Protein AF-A0A292S8D5-F1 (afdb_monomer_lite)

Secondary structure (DSSP, 8-state):
--SSSSTT--------------BPPTT-EEEEETTTTEEESS-SSTT-EEEEEE--TTSTT-EEEEETTS-EEEEEEESEEEEETTEEEEEETTTTEEEEEEEETTEEEEEEPPHHHHHHHSTTEEEEEGGG-BTTB-EEE--TT---EEEEE--SS---TT-----TTS--SS--S--EEESPP-

pLDDT: mean 81.95, std 17.07, range [41.09, 98.31]

Structure (mmCIF, N/CA/C/O backbone):
data_AF-A0A292S8D5-F1
#
_entry.id   AF-A0A292S8D5-F1
#
loop_
_atom_site.group_PDB
_atom_site.id
_atom_site.type_symbol
_atom_site.label_atom_id
_atom_site.label_alt_id
_atom_site.label_comp_id
_atom_site.label_asym_id
_atom_site.label_entity_id
_atom_site.label_seq_id
_atom_site.pdbx_PDB_ins_code
_atom_site.Cartn_x
_atom_site.Cartn_y
_atom_site.Cartn_z
_atom_site.occupancy
_atom_site.B_iso_or_equiv
_atom_site.auth_seq_id
_atom_site.auth_comp_id
_atom_site.auth_asym_id
_atom_site.auth_atom_id
_atom_site.pdbx_PDB_model_num
ATOM 1 N N . MET A 1 1 ? -12.049 39.951 -40.529 1.00 46.56 1 MET A N 1
ATOM 2 C CA . MET A 1 1 ? -11.457 38.711 -39.980 1.00 46.56 1 MET A CA 1
ATOM 3 C C . MET A 1 1 ? -11.271 38.876 -38.474 1.00 46.56 1 MET A C 1
ATOM 5 O O . MET A 1 1 ? -10.195 39.236 -38.027 1.00 46.56 1 MET A O 1
ATOM 9 N N . LYS A 1 2 ? -12.349 38.736 -37.693 1.00 44.38 2 LYS A N 1
ATOM 10 C CA . LYS A 1 2 ? -12.358 38.981 -36.236 1.00 44.38 2 LYS A CA 1
ATOM 11 C C . LYS A 1 2 ? -12.548 37.703 -35.404 1.00 44.38 2 LYS A C 1
ATOM 13 O O . LYS A 1 2 ? -12.612 37.782 -34.188 1.00 44.38 2 LYS A O 1
ATOM 18 N N . ASN A 1 3 ? -12.569 36.531 -36.044 1.00 46.47 3 ASN A N 1
ATOM 19 C CA . ASN A 1 3 ? -12.979 35.280 -35.397 1.00 46.47 3 ASN A CA 1
ATOM 20 C C . ASN A 1 3 ? -11.888 34.196 -35.378 1.00 46.47 3 ASN A C 1
ATOM 22 O O . ASN A 1 3 ? -12.198 33.054 -35.070 1.00 46.47 3 ASN A O 1
ATOM 26 N N . LEU A 1 4 ? -10.625 34.513 -35.695 1.00 44.22 4 LEU A N 1
ATOM 27 C CA . LEU A 1 4 ? -9.569 33.489 -35.797 1.00 44.22 4 LEU A CA 1
ATOM 28 C C . LEU A 1 4 ? -8.547 33.478 -34.649 1.00 44.22 4 LEU A C 1
ATOM 30 O O . LEU A 1 4 ? -7.629 32.670 -34.673 1.00 44.22 4 LEU A O 1
ATOM 34 N N . VAL A 1 5 ? -8.691 34.349 -33.645 1.00 48.25 5 VAL A N 1
ATOM 35 C CA . VAL A 1 5 ? -7.712 34.468 -32.540 1.00 48.25 5 VAL A CA 1
ATOM 36 C C . VAL A 1 5 ? -8.213 33.829 -31.237 1.00 48.25 5 VAL A C 1
ATOM 38 O O . VAL A 1 5 ? -7.436 33.598 -30.322 1.00 48.25 5 VAL A O 1
ATOM 41 N N . ILE A 1 6 ? -9.492 33.450 -31.153 1.00 47.81 6 ILE A N 1
ATOM 42 C CA . ILE A 1 6 ? -10.084 32.927 -29.906 1.00 47.81 6 ILE A CA 1
ATOM 43 C C . ILE A 1 6 ? -9.946 31.393 -29.786 1.00 47.81 6 ILE A C 1
ATOM 45 O O . ILE A 1 6 ? -10.070 30.845 -28.698 1.00 47.81 6 ILE A O 1
ATOM 49 N N . ALA A 1 7 ? -9.590 30.682 -30.861 1.00 44.91 7 ALA A N 1
ATOM 50 C CA . ALA A 1 7 ? -9.459 29.220 -30.829 1.00 44.91 7 ALA A CA 1
ATOM 51 C C . ALA A 1 7 ? -8.090 28.705 -30.331 1.00 44.91 7 ALA A C 1
ATOM 53 O O . ALA A 1 7 ? -7.979 27.532 -29.995 1.00 44.91 7 ALA A O 1
ATOM 54 N N . LEU A 1 8 ? -7.055 29.554 -30.252 1.00 41.22 8 LEU A N 1
ATOM 55 C CA . LEU A 1 8 ? -5.702 29.132 -29.844 1.00 41.22 8 LEU A CA 1
ATOM 56 C C . LEU A 1 8 ? -5.395 29.338 -28.350 1.00 41.22 8 LEU A C 1
ATOM 58 O O . LEU A 1 8 ? -4.297 29.024 -27.902 1.00 41.22 8 LEU A O 1
ATOM 62 N N . MET A 1 9 ? -6.358 29.852 -27.580 1.00 41.09 9 MET A N 1
ATOM 63 C CA . MET A 1 9 ? -6.214 30.116 -26.144 1.00 41.09 9 MET A CA 1
ATOM 64 C C . MET A 1 9 ? -7.082 29.194 -25.278 1.00 41.09 9 MET A C 1
ATOM 66 O O . MET A 1 9 ? -7.227 29.426 -24.084 1.00 41.09 9 MET A O 1
ATOM 70 N N . ALA A 1 10 ? -7.591 28.096 -25.845 1.00 44.38 10 ALA A N 1
ATOM 71 C CA . ALA A 1 10 ? -7.836 26.888 -25.068 1.00 44.38 10 ALA A CA 1
ATOM 72 C C . ALA A 1 10 ? -6.477 26.210 -24.859 1.00 44.38 10 ALA A C 1
ATOM 74 O O . ALA A 1 10 ? -6.174 25.166 -25.434 1.00 44.38 10 ALA A O 1
ATOM 75 N N . VAL A 1 11 ? -5.623 26.874 -24.074 1.00 45.66 11 VAL A N 1
ATOM 76 C CA . VAL A 1 11 ? -4.520 26.219 -23.386 1.00 45.66 11 VAL A CA 1
ATOM 77 C C . VAL A 1 11 ? -5.192 25.084 -22.635 1.00 45.66 11 VAL A C 1
ATOM 79 O O . VAL A 1 11 ? -5.879 25.304 -21.640 1.00 45.66 11 VAL A O 1
ATOM 82 N N . LEU A 1 12 ? -5.072 23.885 -23.201 1.00 46.38 12 LEU A N 1
ATOM 83 C CA . LEU A 1 12 ? -5.204 22.630 -22.500 1.00 46.38 12 LEU A CA 1
ATOM 84 C C . LEU A 1 12 ? -4.252 22.751 -21.318 1.00 46.38 12 LEU A C 1
ATOM 86 O O . LEU A 1 12 ? -3.075 22.409 -21.395 1.00 46.38 12 LEU A O 1
ATOM 90 N N . ILE A 1 13 ? -4.770 23.281 -20.216 1.00 44.59 13 ILE A N 1
ATOM 91 C CA . ILE A 1 13 ? -4.294 22.938 -18.898 1.00 44.59 13 ILE A CA 1
ATOM 92 C C . I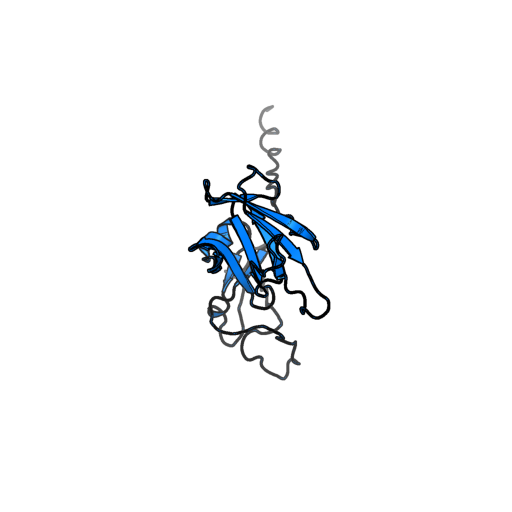LE A 1 13 ? -4.686 21.465 -18.791 1.00 44.59 13 ILE A C 1
ATOM 94 O O . ILE A 1 13 ? -5.714 21.112 -18.222 1.00 44.59 13 ILE A O 1
ATOM 98 N N . SER A 1 14 ? -3.904 20.588 -19.429 1.00 43.72 14 SER A N 1
ATOM 99 C CA . SER A 1 14 ? -3.747 19.236 -18.938 1.00 43.72 14 SER A CA 1
ATOM 100 C C . SER A 1 14 ? -3.149 19.452 -17.562 1.00 43.72 14 SER A C 1
ATOM 102 O O . SER A 1 14 ? -1.938 19.629 -17.414 1.00 43.72 14 SER A O 1
ATOM 104 N N . ILE A 1 15 ? -4.031 19.606 -16.575 1.00 45.47 15 I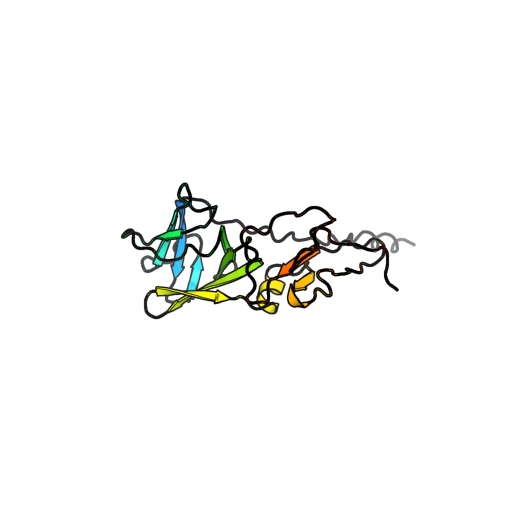LE A N 1
ATOM 105 C CA . ILE A 1 15 ? -3.676 19.458 -15.183 1.00 45.47 15 ILE A CA 1
ATOM 106 C C . ILE A 1 15 ? -3.131 18.039 -15.167 1.00 45.47 15 ILE A C 1
ATOM 108 O O . ILE A 1 15 ? -3.903 17.087 -15.191 1.00 45.47 15 ILE A O 1
ATOM 112 N N . SER A 1 16 ? -1.809 17.899 -15.264 1.00 45.66 16 SER A N 1
ATOM 113 C CA . SER A 1 16 ? -1.140 16.676 -14.869 1.00 45.66 16 SER A CA 1
ATOM 114 C C . SER A 1 16 ? -1.436 16.593 -13.388 1.00 45.66 16 SER A C 1
ATOM 116 O O . SER A 1 16 ? -0.776 17.249 -12.573 1.00 45.66 16 SER A O 1
ATOM 118 N N . ALA A 1 17 ? -2.558 15.951 -13.073 1.00 47.53 17 ALA A N 1
ATOM 119 C CA . ALA A 1 17 ? -2.975 15.674 -11.726 1.00 47.53 17 ALA A CA 1
ATOM 120 C C . ALA A 1 17 ? -2.000 14.611 -11.247 1.00 47.53 17 ALA A C 1
ATOM 122 O O . ALA A 1 17 ? -2.293 13.419 -11.268 1.00 47.53 17 ALA A O 1
ATOM 123 N N . ALA A 1 18 ? -0.808 15.065 -10.848 1.00 48.84 18 ALA A N 1
ATOM 124 C CA . ALA A 1 18 ? 0.056 14.284 -9.998 1.00 48.84 18 ALA A CA 1
ATOM 125 C C . ALA A 1 18 ? -0.841 13.802 -8.859 1.00 48.84 18 ALA A C 1
ATOM 127 O O . ALA A 1 18 ? -1.393 14.624 -8.122 1.00 48.84 18 ALA A O 1
ATOM 128 N N . SER A 1 19 ? -1.078 12.493 -8.813 1.00 55.53 19 SER A N 1
ATOM 129 C CA . SER A 1 19 ? -1.968 11.843 -7.859 1.00 55.53 19 SER A CA 1
ATOM 130 C C . SER A 1 19 ? -1.323 11.980 -6.480 1.00 55.53 19 SER A C 1
ATOM 132 O O . SER A 1 19 ? -0.568 11.123 -6.027 1.00 55.53 19 SER A O 1
ATOM 134 N N . ALA A 1 20 ? -1.501 13.145 -5.863 1.00 60.94 20 ALA A N 1
ATOM 135 C CA . ALA A 1 20 ? -0.946 13.468 -4.565 1.00 60.94 20 ALA A CA 1
ATOM 136 C C . ALA A 1 20 ? -1.899 12.901 -3.514 1.00 60.94 20 ALA A C 1
ATOM 138 O O . ALA A 1 20 ? -2.864 13.545 -3.107 1.00 60.94 20 ALA A O 1
ATOM 139 N N . TYR A 1 21 ? -1.645 11.658 -3.118 1.00 75.56 21 TYR A N 1
ATOM 140 C CA . TYR A 1 21 ? -2.333 11.039 -1.995 1.00 75.56 21 TYR A CA 1
ATOM 141 C C . TYR A 1 21 ? -1.735 11.539 -0.682 1.00 75.56 21 TYR A C 1
ATOM 143 O O . TYR A 1 21 ? -0.515 11.569 -0.513 1.00 75.56 21 TYR A O 1
ATOM 151 N N . ASN A 1 22 ? -2.594 11.907 0.268 1.00 81.62 22 ASN A N 1
ATOM 152 C CA . ASN A 1 22 ? -2.152 12.222 1.620 1.00 81.62 22 ASN A CA 1
ATOM 153 C C . ASN A 1 22 ? -1.864 10.917 2.362 1.00 81.62 22 ASN A C 1
ATOM 155 O O . ASN A 1 22 ? -2.777 10.145 2.661 1.00 81.62 22 ASN A O 1
ATOM 159 N N . TYR A 1 23 ? -0.587 10.668 2.639 1.00 88.56 23 TYR A N 1
ATOM 160 C CA . TYR A 1 23 ? -0.164 9.483 3.376 1.00 88.56 23 TYR A CA 1
ATOM 161 C C . TYR A 1 23 ? -0.587 9.558 4.840 1.00 88.56 23 TYR A C 1
ATOM 163 O O . TYR A 1 23 ? -0.597 10.629 5.449 1.00 88.56 23 TYR A O 1
ATOM 171 N N . ILE A 1 24 ? -0.888 8.394 5.408 1.00 90.56 24 ILE A N 1
ATOM 172 C CA . ILE A 1 24 ? -1.174 8.243 6.827 1.00 90.56 24 ILE A CA 1
ATOM 173 C C . ILE A 1 24 ? 0.127 8.421 7.601 1.00 90.56 24 ILE A C 1
ATOM 175 O O . ILE A 1 24 ? 1.085 7.669 7.408 1.00 90.56 24 ILE A O 1
ATOM 179 N N . THR A 1 25 ? 0.154 9.398 8.499 1.00 88.88 25 THR A N 1
ATOM 180 C CA . THR A 1 25 ? 1.323 9.691 9.330 1.00 88.88 25 THR A CA 1
ATOM 181 C C . THR A 1 25 ? 1.334 8.867 10.618 1.00 88.88 25 THR A C 1
ATOM 183 O O . THR A 1 25 ? 0.355 8.214 10.990 1.00 88.88 25 THR A O 1
ATOM 186 N N . GLU A 1 26 ? 2.469 8.866 11.318 1.00 87.94 26 GLU A N 1
ATOM 187 C CA . GLU A 1 26 ? 2.580 8.231 12.632 1.00 87.94 26 GLU A CA 1
ATOM 188 C C . GLU A 1 26 ? 1.528 8.804 13.598 1.00 87.94 26 GLU A C 1
ATOM 190 O O . GLU A 1 26 ? 1.295 10.013 13.625 1.00 87.94 26 GLU A O 1
ATOM 195 N N . LYS A 1 27 ? 0.901 7.939 14.407 1.00 91.06 27 LYS A N 1
ATOM 196 C CA . LYS A 1 27 ? -0.182 8.265 15.357 1.00 91.06 27 LYS A CA 1
ATOM 197 C C . LYS A 1 27 ? -1.479 8.741 14.708 1.00 91.06 27 LYS A C 1
ATOM 199 O O . LYS A 1 27 ? -2.454 8.972 15.426 1.00 91.06 27 LYS A O 1
ATOM 204 N N . GLN A 1 28 ? -1.539 8.844 13.382 1.00 94.25 28 GLN A N 1
ATOM 205 C CA . GLN A 1 28 ? -2.793 9.114 12.705 1.00 94.25 28 GLN A CA 1
ATOM 206 C C . GLN A 1 28 ? -3.723 7.909 12.835 1.00 94.25 28 GLN A C 1
ATOM 208 O O . GLN A 1 28 ? -3.326 6.746 12.722 1.00 94.25 28 GLN A O 1
ATOM 213 N N . THR A 1 29 ? -4.982 8.219 13.105 1.00 96.81 29 THR A N 1
ATOM 214 C CA . THR A 1 29 ? -6.059 7.247 13.198 1.00 96.81 29 THR A CA 1
ATOM 215 C C . THR A 1 29 ? -6.818 7.196 11.881 1.00 96.81 29 THR A C 1
ATOM 217 O O . THR A 1 29 ? -7.054 8.237 11.269 1.00 96.81 29 THR A O 1
ATOM 220 N N . ILE A 1 30 ? -7.213 5.992 11.480 1.00 97.25 30 ILE A N 1
ATOM 221 C CA . ILE A 1 30 ? -8.160 5.752 10.393 1.00 97.25 30 ILE A CA 1
ATOM 222 C C . ILE A 1 30 ? -9.333 4.915 10.901 1.00 97.25 30 ILE A C 1
ATOM 224 O O . ILE A 1 30 ? -9.222 4.204 11.906 1.00 97.25 30 ILE A O 1
ATOM 228 N N . PHE A 1 31 ? -10.453 5.018 10.198 1.00 98.12 31 PHE A N 1
ATOM 229 C CA . PHE A 1 31 ? -11.727 4.441 10.601 1.00 98.12 31 PHE A CA 1
ATOM 230 C C . PHE A 1 31 ? -12.259 3.559 9.480 1.00 98.12 31 PHE A C 1
ATOM 232 O O . PHE A 1 31 ? -12.144 3.910 8.306 1.00 98.12 31 PHE A O 1
ATOM 239 N N . TYR A 1 32 ? -12.826 2.414 9.840 1.00 98.31 32 TYR A N 1
ATOM 240 C CA . TYR A 1 32 ? -13.535 1.544 8.914 1.00 98.31 32 TYR A CA 1
ATOM 241 C C . TYR A 1 32 ? -14.997 1.449 9.326 1.00 98.31 32 TYR A C 1
ATOM 243 O O . TYR A 1 32 ? -15.293 0.986 10.428 1.00 98.31 32 TYR A O 1
ATOM 251 N N . ASN A 1 33 ? -15.904 1.840 8.434 1.00 97.38 33 ASN A N 1
ATOM 252 C CA . ASN A 1 33 ? -17.338 1.695 8.630 1.00 97.38 33 ASN A CA 1
ATOM 253 C C . ASN A 1 33 ? -17.791 0.299 8.148 1.00 97.38 33 ASN A C 1
ATOM 255 O O . ASN A 1 33 ? -17.791 0.045 6.937 1.00 97.38 33 ASN A O 1
ATOM 259 N N . PRO A 1 34 ? -18.224 -0.615 9.041 1.00 94.94 34 PRO A N 1
ATOM 260 C CA . PRO A 1 34 ? -18.587 -1.976 8.639 1.00 94.94 34 PRO A CA 1
ATOM 261 C C . PRO A 1 34 ? -19.886 -2.062 7.830 1.00 94.94 34 PRO A C 1
ATOM 263 O O . PRO A 1 34 ? -20.070 -3.014 7.077 1.00 94.94 34 PRO A O 1
ATOM 266 N N . GLN A 1 35 ? -20.790 -1.087 7.975 1.00 93.88 35 GLN A N 1
ATOM 267 C CA . GLN A 1 35 ? -22.089 -1.089 7.292 1.00 93.88 35 GLN A CA 1
ATOM 268 C C . GLN A 1 35 ? -21.943 -0.721 5.813 1.00 93.88 35 GLN A C 1
ATOM 270 O O . GLN A 1 35 ? -22.533 -1.361 4.945 1.00 93.88 35 GLN A O 1
ATOM 275 N N . LYS A 1 36 ? -21.131 0.299 5.524 1.00 95.38 36 LYS A N 1
ATOM 276 C CA . LYS A 1 36 ? -20.847 0.786 4.169 1.00 95.38 36 LYS A CA 1
ATOM 277 C C . LYS A 1 36 ? -19.633 0.113 3.534 1.00 95.38 36 LYS A C 1
ATOM 279 O O . LYS A 1 36 ? -19.442 0.234 2.331 1.00 95.38 36 LYS A O 1
ATOM 284 N N . SER A 1 37 ? -18.834 -0.603 4.326 1.00 95.50 37 SER A N 1
ATOM 285 C CA . SER A 1 37 ? -17.576 -1.223 3.900 1.00 95.50 37 SER A CA 1
ATOM 286 C C . SER A 1 37 ? -16.557 -0.224 3.343 1.00 95.50 37 SER A C 1
ATOM 288 O O . SER A 1 37 ? -15.869 -0.532 2.372 1.00 95.50 37 SER A O 1
ATOM 290 N N . ILE A 1 38 ? -16.446 0.952 3.967 1.00 96.31 38 ILE A N 1
ATOM 291 C CA . ILE A 1 38 ? -15.524 2.012 3.539 1.00 96.31 38 ILE A CA 1
ATOM 292 C C . ILE A 1 38 ? -14.558 2.430 4.643 1.00 96.31 38 ILE A C 1
ATOM 294 O O . ILE A 1 38 ? -14.865 2.351 5.831 1.00 96.31 38 ILE A O 1
ATOM 298 N N . TRP A 1 39 ? -13.397 2.908 4.220 1.00 97.62 39 TRP A N 1
ATOM 299 C CA . TRP A 1 39 ? -12.374 3.533 5.038 1.00 97.62 39 TRP A CA 1
ATOM 300 C C . TRP A 1 39 ? -12.445 5.052 4.953 1.00 97.62 39 TRP A C 1
ATOM 302 O O . TRP A 1 39 ? -12.644 5.621 3.878 1.00 97.62 39 TRP A O 1
ATOM 312 N N . THR A 1 40 ? -12.209 5.716 6.079 1.00 96.12 40 THR A N 1
ATOM 313 C CA . THR A 1 40 ? -12.227 7.175 6.192 1.00 96.12 40 THR A CA 1
ATOM 314 C C . THR A 1 40 ? -11.132 7.673 7.138 1.00 96.12 40 THR A C 1
ATOM 316 O O . THR A 1 40 ? -10.556 6.931 7.939 1.00 96.12 40 THR A O 1
ATOM 319 N N . LEU A 1 41 ? -10.820 8.968 7.036 1.00 95.12 41 LEU A N 1
ATOM 320 C CA . LEU A 1 41 ? -9.881 9.657 7.935 1.00 95.12 41 LEU A CA 1
ATOM 321 C C . LEU A 1 41 ? -10.571 10.281 9.159 1.00 95.12 41 LEU A C 1
ATOM 323 O O . LEU A 1 41 ? -9.897 10.768 10.061 1.00 95.12 41 LEU A O 1
ATOM 327 N N . MET A 1 42 ? -11.903 10.277 9.177 1.00 93.94 42 MET A N 1
ATOM 328 C CA . MET A 1 42 ? -12.752 10.794 10.249 1.00 93.94 42 MET A CA 1
ATOM 329 C C . MET A 1 42 ? -13.881 9.789 10.490 1.00 93.94 42 MET A C 1
ATOM 331 O O . MET A 1 42 ? -14.335 9.183 9.516 1.00 93.94 42 MET A O 1
ATOM 335 N N . PRO A 1 43 ? -14.349 9.618 11.735 1.00 94.81 43 PRO A N 1
ATOM 336 C CA . PRO A 1 43 ? -15.451 8.708 12.013 1.00 94.81 43 PRO A CA 1
ATOM 337 C C . PRO A 1 43 ? -16.723 9.192 11.306 1.00 94.81 43 PRO A C 1
ATOM 339 O O . PRO A 1 43 ? -17.054 10.379 11.345 1.00 94.81 43 PRO A O 1
ATOM 342 N N . GLU A 1 44 ? -17.436 8.274 10.664 1.00 92.88 44 GLU A N 1
ATOM 343 C CA . GLU A 1 44 ? -18.791 8.485 10.160 1.00 92.88 44 GLU A CA 1
ATOM 344 C C . GLU A 1 44 ? -19.847 8.125 11.208 1.00 92.88 44 GLU A C 1
ATOM 346 O O . GLU A 1 44 ? -20.905 8.755 11.251 1.00 92.88 44 GLU A O 1
ATOM 351 N N . THR A 1 45 ? -19.575 7.112 12.039 1.00 92.56 45 THR A N 1
ATOM 352 C CA . THR A 1 45 ? -20.485 6.632 13.090 1.00 92.56 45 THR A CA 1
ATOM 353 C C . THR A 1 45 ? -19.728 6.228 14.355 1.00 92.56 45 THR A C 1
ATOM 355 O O . THR A 1 45 ? -18.517 6.018 14.323 1.00 92.56 45 THR A O 1
ATOM 358 N N . GLU A 1 46 ? -20.440 6.099 15.478 1.00 90.75 46 GLU A N 1
ATOM 359 C CA . GLU A 1 46 ? -19.864 5.595 16.738 1.00 90.75 46 GLU A CA 1
ATOM 360 C C . GLU A 1 46 ? -19.443 4.115 16.652 1.00 90.75 46 GLU A C 1
ATOM 362 O O . GLU A 1 46 ? -18.578 3.683 17.409 1.00 90.75 46 GLU A O 1
ATOM 367 N N . ASP A 1 47 ? -20.010 3.360 15.705 1.00 93.56 47 ASP A N 1
ATOM 368 C CA . ASP A 1 47 ? -19.720 1.938 15.480 1.00 93.56 47 ASP A CA 1
ATOM 369 C C . ASP A 1 47 ? -18.515 1.704 14.548 1.00 93.56 47 ASP A C 1
ATOM 371 O O . ASP A 1 47 ? -18.175 0.557 14.230 1.00 93.56 47 ASP A O 1
ATOM 375 N N . ASP A 1 48 ? -17.872 2.772 14.070 1.00 97.38 48 ASP A N 1
ATOM 376 C CA . ASP A 1 48 ? -16.717 2.660 13.189 1.00 97.38 48 ASP A CA 1
ATOM 377 C C . ASP A 1 48 ? -15.539 1.995 13.913 1.00 97.38 48 ASP A C 1
ATOM 379 O O . ASP A 1 48 ? -15.157 2.344 15.034 1.00 97.38 48 ASP A O 1
ATOM 383 N N . ILE A 1 49 ? -14.897 1.049 13.232 1.00 97.69 49 ILE A N 1
ATOM 384 C CA . ILE A 1 49 ? -13.713 0.378 13.756 1.00 97.69 49 ILE A CA 1
ATOM 385 C C . ILE A 1 49 ? -12.528 1.331 13.633 1.00 97.69 49 ILE A C 1
ATOM 387 O O . ILE A 1 49 ? -12.078 1.645 12.531 1.00 97.69 49 ILE A O 1
ATOM 391 N N . GLN A 1 50 ? -12.000 1.754 14.777 1.00 97.75 50 GLN A N 1
ATOM 392 C CA . GLN A 1 50 ? -10.857 2.652 14.860 1.00 97.75 50 GLN A CA 1
ATOM 393 C C . GLN A 1 50 ? -9.534 1.883 14.965 1.00 97.75 50 GLN A C 1
ATOM 395 O O . GLN A 1 50 ? -9.365 1.044 15.857 1.00 97.75 50 GLN A O 1
ATOM 400 N N . ILE A 1 51 ? -8.565 2.236 14.114 1.00 97.69 51 ILE A N 1
ATOM 401 C CA . ILE A 1 51 ? -7.178 1.768 14.228 1.00 97.69 51 ILE A CA 1
ATOM 402 C C . ILE A 1 51 ? -6.187 2.927 14.092 1.00 97.69 51 ILE A C 1
ATOM 404 O O . ILE A 1 51 ? -6.390 3.860 13.314 1.00 97.69 51 ILE A O 1
ATOM 408 N N . THR A 1 52 ? -5.091 2.871 14.845 1.00 96.94 52 THR A N 1
ATOM 409 C CA . THR A 1 52 ? -4.077 3.935 14.878 1.00 96.94 52 THR A CA 1
ATOM 410 C C . THR A 1 52 ? -2.736 3.423 14.375 1.00 96.94 52 THR A C 1
ATOM 412 O O . THR A 1 52 ? -2.258 2.388 14.846 1.00 96.94 52 THR A O 1
ATOM 415 N N . ASN A 1 53 ? -2.122 4.171 13.454 1.00 94.31 53 ASN A N 1
ATOM 416 C CA . ASN A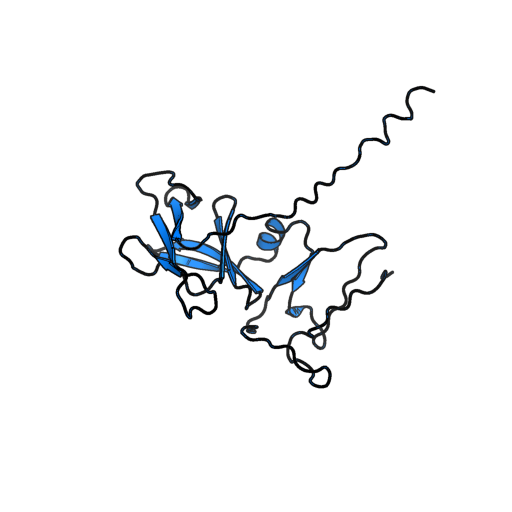 1 53 ? -0.775 3.901 12.962 1.00 94.31 53 ASN A CA 1
ATOM 417 C C . ASN A 1 53 ? 0.251 4.102 14.088 1.00 94.31 53 ASN A C 1
ATOM 419 O O . ASN A 1 53 ? 0.305 5.165 14.714 1.00 94.31 53 ASN A O 1
ATOM 423 N N . LYS A 1 54 ? 1.090 3.097 14.325 1.00 88.12 54 LYS A N 1
ATOM 424 C CA . LYS A 1 54 ? 2.276 3.187 15.172 1.00 88.12 54 LYS A CA 1
ATOM 425 C C . LYS A 1 54 ? 3.491 2.724 14.374 1.00 88.12 54 LYS A C 1
ATOM 427 O O . LYS A 1 54 ? 3.670 1.534 14.136 1.00 88.12 54 LYS A O 1
ATOM 432 N N . SER A 1 55 ? 4.366 3.664 14.035 1.00 71.50 55 SER A N 1
ATOM 433 C CA . SER A 1 55 ? 5.725 3.352 13.593 1.00 71.50 55 SER A CA 1
ATOM 434 C C . SER A 1 55 ? 6.613 3.209 14.828 1.00 71.50 55 SER A C 1
ATOM 436 O O . SER A 1 55 ? 6.636 4.100 15.674 1.00 71.50 55 SER A O 1
ATOM 438 N N . PHE A 1 56 ? 7.351 2.107 14.958 1.00 69.81 56 PHE A N 1
ATOM 439 C CA . PHE A 1 56 ? 8.308 1.922 16.055 1.00 69.81 56 PHE A CA 1
ATOM 440 C C . PHE A 1 56 ? 9.753 1.894 15.549 1.00 69.81 56 PHE A C 1
ATOM 442 O O . PHE A 1 56 ? 10.041 1.558 14.395 1.00 69.81 56 PHE A O 1
ATOM 449 N N . ILE A 1 57 ? 10.679 2.266 16.435 1.00 62.97 57 ILE A N 1
ATOM 450 C CA . ILE A 1 57 ? 12.121 2.273 16.172 1.00 62.97 57 ILE A CA 1
ATOM 451 C C . ILE A 1 57 ? 12.576 0.833 15.907 1.00 62.97 57 ILE A C 1
ATOM 453 O O . ILE A 1 57 ? 12.365 -0.047 16.736 1.00 62.97 57 ILE A O 1
ATOM 457 N N . GLY A 1 58 ? 13.203 0.597 14.753 1.00 66.31 58 GLY A N 1
ATOM 458 C CA . GLY A 1 58 ? 13.657 -0.736 14.332 1.00 66.31 58 GLY A CA 1
ATOM 459 C C . GLY A 1 58 ? 12.713 -1.471 13.374 1.00 66.31 58 GLY A C 1
ATOM 460 O O . GLY A 1 58 ? 13.107 -2.498 12.833 1.00 66.31 58 GLY A O 1
ATOM 461 N N . SER A 1 59 ? 11.533 -0.916 13.073 1.00 66.38 59 SER A N 1
ATOM 462 C CA . SER A 1 59 ? 10.574 -1.465 12.093 1.00 66.38 59 SER A CA 1
ATOM 463 C C . SER A 1 59 ? 11.082 -1.492 10.647 1.00 66.38 59 SER A C 1
ATOM 465 O O . SER A 1 59 ? 10.374 -1.951 9.762 1.00 66.38 59 SER A O 1
ATOM 467 N N . GLY A 1 60 ? 12.264 -0.942 10.348 1.00 71.31 60 GLY A N 1
ATOM 468 C CA . GLY A 1 60 ? 12.740 -0.807 8.967 1.00 71.31 60 GLY A CA 1
ATOM 469 C C . GLY A 1 60 ? 11.833 0.066 8.088 1.00 71.31 60 GLY A C 1
ATOM 470 O O . GLY A 1 60 ? 11.876 -0.064 6.867 1.00 71.31 60 GLY A O 1
ATOM 471 N N . GLY A 1 61 ? 11.011 0.927 8.702 1.00 80.62 61 GLY A N 1
ATOM 472 C CA . GLY A 1 61 ? 10.061 1.805 8.021 1.00 80.62 61 GLY A CA 1
ATOM 473 C C . GLY A 1 61 ? 8.671 1.202 7.802 1.00 80.62 61 GLY A C 1
ATOM 474 O O . GLY A 1 61 ? 7.816 1.898 7.264 1.00 80.62 61 GLY A O 1
ATOM 475 N N . PHE A 1 62 ? 8.422 -0.048 8.207 1.00 89.19 62 PHE A N 1
ATOM 476 C CA . PHE A 1 62 ? 7.089 -0.647 8.121 1.00 89.19 62 PHE A CA 1
ATOM 477 C C . PHE A 1 62 ? 6.099 0.008 9.098 1.00 89.19 62 PHE A C 1
ATOM 479 O O . PHE A 1 62 ? 6.459 0.435 10.196 1.00 89.19 62 PHE A O 1
ATOM 486 N N . CYS A 1 63 ? 4.840 0.070 8.678 1.00 89.19 63 CYS A N 1
ATOM 487 C CA . CYS A 1 63 ? 3.712 0.566 9.447 1.00 89.19 63 CYS A CA 1
ATOM 488 C C . CYS A 1 63 ? 2.966 -0.598 10.100 1.00 89.19 63 CYS A C 1
ATOM 490 O O . CYS A 1 63 ? 2.721 -1.637 9.480 1.00 89.19 63 CYS A O 1
ATOM 492 N N . GLU A 1 64 ? 2.531 -0.373 11.332 1.00 94.00 64 GLU A N 1
ATOM 493 C CA . GLU A 1 64 ? 1.605 -1.242 12.042 1.00 94.00 64 GLU A CA 1
ATOM 494 C C . GLU A 1 64 ? 0.415 -0.423 12.525 1.00 94.00 64 GLU A C 1
ATOM 496 O O . GLU A 1 64 ? 0.551 0.733 12.929 1.00 94.00 64 GLU A O 1
ATOM 501 N N . TYR A 1 65 ? -0.762 -1.032 12.503 1.00 95.62 65 TYR A N 1
ATOM 502 C CA . TYR A 1 65 ? -1.995 -0.411 12.950 1.00 95.62 65 TYR A CA 1
ATOM 503 C C . TYR A 1 65 ? -2.577 -1.226 14.083 1.00 95.62 65 TYR A C 1
ATOM 505 O O . TYR A 1 65 ? -2.657 -2.451 14.003 1.00 95.62 65 TYR A O 1
ATOM 513 N N . TYR A 1 66 ? -3.009 -0.532 15.124 1.00 96.50 66 TYR A N 1
ATOM 514 C CA . TYR A 1 66 ? -3.471 -1.148 16.356 1.00 96.50 66 TYR A CA 1
ATOM 515 C C . TYR A 1 66 ? -4.892 -0.710 16.674 1.00 96.50 66 TYR A C 1
ATOM 517 O O . TYR A 1 66 ? -5.227 0.465 16.515 1.00 96.50 66 TYR A O 1
ATOM 525 N N . TYR A 1 67 ? -5.698 -1.646 17.171 1.00 96.88 67 TYR A N 1
ATOM 526 C CA . TYR A 1 67 ? -6.970 -1.330 17.810 1.00 96.88 67 TYR A CA 1
ATOM 527 C C . TYR A 1 67 ? -6.742 -0.516 19.091 1.00 96.88 67 TYR A C 1
ATOM 529 O O . TYR A 1 67 ? -5.640 -0.486 19.652 1.00 96.88 67 TYR A O 1
ATOM 537 N N . GLN A 1 68 ? -7.806 0.111 19.596 1.00 93.38 68 GLN A N 1
ATOM 538 C CA . GLN A 1 68 ? -7.764 0.874 20.849 1.00 93.38 68 GLN A CA 1
ATOM 539 C C . GLN A 1 68 ? -7.337 0.029 22.062 1.00 93.38 68 GLN A C 1
ATOM 541 O O . GLN A 1 68 ? -6.680 0.544 22.963 1.00 93.38 68 GLN A O 1
ATOM 546 N N . ASP A 1 69 ? -7.655 -1.271 22.070 1.00 94.62 69 ASP A N 1
ATOM 547 C CA . ASP A 1 69 ? -7.242 -2.211 23.123 1.00 94.62 69 ASP A CA 1
ATOM 548 C C . ASP A 1 69 ? -5.758 -2.625 23.030 1.00 94.62 69 ASP A C 1
ATOM 550 O O . ASP A 1 69 ? -5.280 -3.432 23.827 1.00 94.62 69 ASP A O 1
ATOM 554 N N . GLY A 1 70 ? -5.022 -2.073 22.061 1.00 93.56 70 GLY A N 1
ATOM 555 C CA . GLY A 1 70 ? -3.603 -2.325 21.851 1.00 93.56 70 GLY A CA 1
ATOM 556 C C . GLY A 1 70 ? -3.292 -3.595 21.063 1.00 93.56 70 GLY A C 1
ATOM 557 O O . GLY A 1 70 ? -2.113 -3.873 20.849 1.00 93.56 70 GLY A O 1
ATOM 558 N N . LYS A 1 71 ? -4.294 -4.356 20.600 1.00 95.12 71 LYS A N 1
ATOM 559 C CA . LYS A 1 71 ? -4.050 -5.505 19.717 1.00 95.12 71 LYS A CA 1
ATOM 560 C C . LYS A 1 71 ? -3.694 -5.048 18.307 1.00 95.12 71 LYS A C 1
ATOM 562 O O . LYS A 1 71 ? -4.256 -4.085 17.786 1.00 95.12 71 LYS A O 1
ATOM 567 N N . LEU A 1 72 ? -2.774 -5.777 17.684 1.00 95.00 72 LEU A N 1
ATOM 568 C CA . LEU A 1 72 ? -2.374 -5.562 16.298 1.00 95.00 72 LEU A CA 1
ATOM 569 C C . LEU A 1 72 ? -3.553 -5.852 15.359 1.00 95.00 72 LEU A C 1
ATOM 571 O O . LEU A 1 72 ? -4.172 -6.914 15.433 1.00 95.00 72 LEU A O 1
ATOM 575 N N . ALA A 1 73 ? -3.863 -4.890 14.496 1.00 96.44 73 ALA A N 1
ATOM 576 C CA . ALA A 1 73 ? -4.944 -4.956 13.523 1.00 96.44 73 ALA A CA 1
ATOM 577 C C . ALA A 1 73 ? -4.417 -5.226 12.107 1.00 96.44 73 ALA A C 1
ATOM 579 O O . ALA A 1 73 ? -4.942 -6.101 11.422 1.00 96.44 73 ALA A O 1
ATOM 580 N N . ILE A 1 74 ? -3.388 -4.482 11.682 1.00 95.56 74 ILE A N 1
ATOM 581 C CA . ILE A 1 74 ? -2.747 -4.589 10.362 1.00 95.56 74 ILE A CA 1
ATOM 582 C C . ILE A 1 74 ? -1.232 -4.438 10.528 1.00 95.56 74 ILE A C 1
ATOM 584 O O . ILE A 1 74 ? -0.777 -3.569 11.269 1.00 95.56 74 ILE A O 1
ATOM 588 N N . GLY A 1 75 ? -0.462 -5.225 9.778 1.00 90.88 75 GLY A N 1
ATOM 589 C CA . GLY A 1 75 ? 0.992 -5.107 9.673 1.00 90.88 75 GLY A CA 1
ATOM 590 C C . GLY A 1 75 ? 1.768 -6.105 10.537 1.00 90.88 75 GLY A C 1
ATOM 591 O O . GLY A 1 75 ? 1.150 -6.903 11.243 1.00 90.88 75 GLY A O 1
ATOM 592 N N . PRO A 1 76 ? 3.111 -6.089 10.453 1.00 90.31 76 PRO A N 1
ATOM 593 C CA . PRO A 1 76 ? 3.936 -5.224 9.598 1.00 90.31 76 PRO A CA 1
ATOM 594 C C . PRO A 1 76 ? 4.069 -5.785 8.166 1.00 90.31 76 PRO A C 1
ATOM 596 O O . PRO A 1 76 ? 4.752 -6.778 7.939 1.00 90.31 76 PRO A O 1
ATOM 599 N N . GLU A 1 77 ? 3.424 -5.148 7.184 1.00 90.56 77 GLU A N 1
ATOM 600 C CA . GLU A 1 77 ? 3.432 -5.594 5.770 1.00 90.56 77 GLU A CA 1
ATOM 601 C C . GLU A 1 77 ? 3.732 -4.448 4.794 1.00 90.56 77 GLU A C 1
ATOM 603 O O . GLU A 1 77 ? 4.386 -4.648 3.772 1.00 90.56 77 GLU A O 1
ATOM 608 N N . ILE A 1 78 ? 3.280 -3.237 5.117 1.00 92.69 78 ILE A N 1
ATOM 609 C CA . ILE A 1 78 ? 3.356 -2.044 4.269 1.00 92.69 78 ILE A CA 1
ATOM 610 C C . ILE A 1 78 ? 4.187 -0.969 4.956 1.00 92.69 78 ILE A C 1
ATOM 612 O O . ILE A 1 78 ? 4.299 -0.964 6.177 1.00 92.69 78 ILE A O 1
ATOM 616 N N . ASN A 1 79 ? 4.757 -0.048 4.190 1.00 90.44 79 ASN A N 1
ATOM 617 C CA . ASN A 1 79 ? 5.533 1.079 4.721 1.00 90.44 79 ASN A CA 1
ATOM 618 C C . ASN A 1 79 ? 5.004 2.446 4.258 1.00 90.44 79 ASN A C 1
ATOM 620 O O . ASN A 1 79 ? 5.546 3.484 4.629 1.00 90.44 79 ASN A O 1
ATOM 624 N N . ILE A 1 80 ? 3.951 2.450 3.440 1.00 90.88 80 ILE A N 1
ATOM 625 C CA . ILE A 1 80 ? 3.159 3.629 3.091 1.00 90.88 80 ILE A CA 1
ATOM 626 C C . ILE A 1 80 ? 1.698 3.189 3.112 1.00 90.88 80 ILE A C 1
ATOM 628 O O . ILE A 1 80 ? 1.362 2.154 2.543 1.00 90.88 80 ILE A O 1
ATOM 632 N N . GLY A 1 81 ? 0.830 3.965 3.749 1.00 92.88 81 GLY A N 1
ATOM 633 C CA . GLY A 1 81 ? -0.612 3.743 3.734 1.00 92.88 81 GLY A CA 1
ATOM 634 C C . GLY A 1 81 ? -1.351 5.031 3.397 1.00 92.88 81 GLY A C 1
ATOM 635 O O . GLY A 1 81 ? -0.905 6.107 3.794 1.00 92.88 81 GLY A O 1
ATOM 636 N N . PHE A 1 82 ? -2.466 4.943 2.678 1.00 95.00 82 PHE A N 1
ATOM 637 C CA . PHE A 1 82 ? -3.353 6.076 2.400 1.00 95.00 82 PHE A CA 1
ATOM 638 C C . PHE A 1 82 ? -4.795 5.607 2.191 1.00 95.00 82 PHE A C 1
ATOM 640 O O . PHE A 1 82 ? -5.038 4.467 1.805 1.00 95.00 82 PHE A O 1
ATOM 647 N N . VAL A 1 83 ? -5.755 6.493 2.453 1.00 95.19 83 VAL A N 1
ATOM 648 C CA . VAL A 1 83 ? -7.175 6.245 2.174 1.00 95.19 83 VAL A CA 1
ATOM 649 C C . VAL A 1 83 ? -7.561 6.976 0.894 1.00 95.19 83 VAL A C 1
ATOM 651 O O . VAL A 1 83 ? -7.265 8.165 0.753 1.00 95.19 83 VAL A O 1
ATOM 654 N N . HIS A 1 84 ? -8.224 6.283 -0.027 1.00 92.19 84 HIS A N 1
ATOM 655 C CA . HIS A 1 84 ? -8.724 6.855 -1.275 1.00 92.19 84 HIS A CA 1
ATOM 656 C C . HIS A 1 84 ? -10.042 6.192 -1.667 1.00 92.19 84 HIS A C 1
ATOM 658 O O . HIS A 1 84 ? -10.137 4.972 -1.652 1.00 92.19 84 HIS A O 1
ATOM 664 N N . ASP A 1 85 ? -11.058 7.001 -1.975 1.00 92.00 85 ASP A N 1
ATOM 665 C CA . ASP A 1 85 ? -12.375 6.556 -2.450 1.00 92.00 85 ASP A CA 1
ATOM 666 C C . ASP A 1 85 ? -13.010 5.433 -1.607 1.00 92.00 85 ASP A C 1
ATOM 668 O O . ASP A 1 85 ? -13.656 4.521 -2.115 1.00 92.00 85 ASP A O 1
ATOM 672 N N . GLY A 1 86 ? -12.841 5.514 -0.284 1.00 94.69 86 GLY A N 1
ATOM 673 C CA . GLY A 1 86 ? -13.380 4.532 0.657 1.00 94.69 86 GLY A CA 1
ATOM 674 C C . GLY A 1 86 ? -12.530 3.269 0.814 1.00 94.69 86 GLY A C 1
ATOM 675 O O . GLY A 1 86 ? -12.917 2.371 1.556 1.00 94.69 86 GLY A O 1
ATOM 676 N N . GLU A 1 87 ? -11.362 3.182 0.186 1.00 96.69 87 GLU A N 1
ATOM 677 C CA . GLU A 1 87 ? -10.437 2.062 0.338 1.00 96.69 87 GLU A CA 1
ATOM 678 C C . GLU A 1 87 ? -9.200 2.473 1.138 1.00 96.69 87 GLU A C 1
ATOM 680 O O . GLU A 1 87 ? -8.661 3.567 0.969 1.00 96.69 87 GLU A O 1
ATOM 685 N N . PHE A 1 88 ? -8.721 1.578 2.006 1.00 97.38 88 PHE A N 1
ATOM 686 C CA . PHE A 1 88 ? -7.409 1.716 2.624 1.00 97.38 88 PHE A CA 1
ATOM 687 C C . PHE A 1 88 ? -6.383 0.954 1.790 1.00 97.38 88 PHE A C 1
ATOM 689 O O . PHE A 1 88 ? -6.399 -0.282 1.741 1.00 97.38 88 PHE A O 1
ATOM 696 N N . ILE A 1 89 ? -5.506 1.718 1.140 1.00 97.12 89 ILE A N 1
ATOM 697 C CA . ILE A 1 89 ? -4.452 1.219 0.268 1.00 97.12 89 ILE A CA 1
ATOM 698 C C . ILE A 1 89 ? -3.121 1.250 1.012 1.00 97.12 89 ILE A C 1
ATOM 700 O O . ILE A 1 89 ? -2.712 2.273 1.567 1.00 97.12 89 ILE A O 1
ATOM 704 N N . GLY A 1 90 ? -2.432 0.117 0.997 1.00 95.31 90 GLY A N 1
ATOM 705 C CA . GLY A 1 90 ? -1.091 -0.037 1.531 1.00 95.31 90 GLY A CA 1
ATOM 706 C C . GLY A 1 90 ? -0.079 -0.335 0.436 1.00 95.31 90 GLY A C 1
ATOM 707 O O . GLY A 1 90 ? -0.339 -1.127 -0.464 1.00 95.31 90 GLY A O 1
ATOM 708 N N . ILE A 1 91 ? 1.097 0.277 0.519 1.00 93.69 91 ILE A N 1
ATOM 709 C CA . ILE A 1 91 ? 2.221 0.026 -0.379 1.00 93.69 91 ILE A CA 1
ATOM 710 C C . ILE A 1 91 ? 3.356 -0.574 0.441 1.00 93.69 91 ILE A C 1
ATOM 712 O O . ILE A 1 91 ? 3.824 0.015 1.422 1.00 93.69 91 ILE A O 1
ATOM 716 N N . ASN A 1 92 ? 3.835 -1.730 -0.004 1.00 92.94 92 ASN A N 1
ATOM 717 C CA . ASN A 1 92 ? 5.155 -2.212 0.359 1.00 92.94 92 ASN A CA 1
ATOM 718 C C . ASN A 1 92 ? 6.121 -1.763 -0.740 1.00 92.94 92 ASN A C 1
ATOM 720 O O . ASN A 1 92 ? 6.244 -2.405 -1.784 1.00 92.94 92 ASN A O 1
ATOM 724 N N . SER A 1 93 ? 6.782 -0.626 -0.527 1.00 88.25 93 SER A N 1
ATOM 725 C CA . SER A 1 93 ? 7.678 -0.034 -1.524 1.00 88.25 93 SER A CA 1
ATOM 726 C C . SER A 1 93 ? 8.964 -0.835 -1.704 1.00 88.25 93 SER A C 1
ATOM 728 O O . SER A 1 93 ? 9.662 -0.642 -2.692 1.00 88.25 93 SER A O 1
ATOM 730 N N . GLN A 1 94 ? 9.300 -1.697 -0.743 1.00 85.19 94 GLN A N 1
ATOM 731 C CA . GLN A 1 94 ? 10.470 -2.570 -0.825 1.00 85.19 94 GLN A CA 1
ATOM 732 C C . GLN A 1 94 ? 10.186 -3.774 -1.713 1.00 85.19 94 GLN A C 1
ATOM 734 O O . GLN A 1 94 ? 11.087 -4.250 -2.385 1.00 85.19 94 GLN A O 1
ATOM 739 N N . GLU A 1 95 ? 8.932 -4.220 -1.739 1.00 90.44 95 GLU A N 1
ATOM 740 C CA . GLU A 1 95 ? 8.470 -5.318 -2.582 1.00 90.44 95 GLU A CA 1
ATOM 741 C C . GLU A 1 95 ? 7.812 -4.862 -3.879 1.00 90.44 95 GLU A C 1
ATOM 743 O O . GLU A 1 95 ? 7.522 -5.699 -4.726 1.00 90.44 95 GLU A O 1
ATOM 748 N N . LEU A 1 96 ? 7.581 -3.555 -4.047 1.00 91.62 96 LEU A N 1
ATOM 749 C CA . LEU A 1 96 ? 6.851 -2.965 -5.175 1.00 91.62 96 LEU A CA 1
ATOM 750 C C . LEU A 1 96 ? 5.440 -3.561 -5.323 1.00 91.62 96 LEU A C 1
ATOM 752 O O . LEU A 1 96 ? 4.963 -3.792 -6.436 1.00 91.62 96 LEU A O 1
ATOM 756 N N . LYS A 1 97 ? 4.793 -3.835 -4.182 1.00 94.38 97 LYS A N 1
ATOM 757 C CA . LYS A 1 97 ? 3.456 -4.435 -4.088 1.00 94.38 97 LYS A CA 1
ATOM 758 C C . LYS A 1 97 ? 2.466 -3.468 -3.451 1.00 94.38 97 LYS A C 1
ATOM 760 O O . LYS A 1 97 ? 2.808 -2.702 -2.548 1.00 94.38 97 LYS A O 1
ATOM 765 N N . PHE A 1 98 ? 1.231 -3.544 -3.930 1.00 96.44 98 PHE A N 1
ATOM 766 C CA . PHE A 1 98 ? 0.106 -2.733 -3.491 1.00 96.44 98 PHE A CA 1
ATOM 767 C C . PHE A 1 98 ? -0.972 -3.649 -2.922 1.00 96.44 98 PHE A C 1
ATOM 769 O O . PHE A 1 98 ? -1.286 -4.682 -3.513 1.00 96.44 98 PHE A O 1
ATOM 776 N N . TYR A 1 99 ? -1.547 -3.251 -1.798 1.00 97.31 99 TYR A N 1
ATOM 777 C CA . TYR A 1 99 ? -2.549 -4.005 -1.065 1.00 97.31 99 TYR A CA 1
ATOM 778 C C . TYR A 1 99 ? -3.765 -3.128 -0.796 1.00 97.31 99 TYR A C 1
ATOM 780 O O . TYR A 1 99 ? -3.627 -1.929 -0.555 1.00 97.31 99 TYR A O 1
ATOM 788 N N . LYS A 1 100 ? -4.942 -3.742 -0.761 1.00 96.62 100 LYS A N 1
ATOM 789 C CA . LYS A 1 100 ? -6.148 -3.173 -0.153 1.00 96.62 100 LYS A CA 1
ATOM 790 C C . LYS A 1 100 ? -6.527 -3.990 1.075 1.00 96.62 100 LYS A C 1
ATOM 792 O O . LYS A 1 100 ? -6.347 -5.209 1.087 1.00 96.62 100 LYS A O 1
ATOM 797 N N . TYR A 1 101 ? -7.068 -3.332 2.096 1.00 97.38 101 TYR A N 1
ATOM 798 C CA . TYR A 1 101 ? -7.473 -3.993 3.338 1.00 97.38 101 TYR A CA 1
ATOM 799 C C . TYR A 1 101 ? -8.992 -4.087 3.458 1.00 97.38 101 TYR A C 1
ATOM 801 O O . TYR A 1 101 ? -9.707 -3.086 3.390 1.00 97.38 101 TYR A O 1
ATOM 809 N N . LYS A 1 102 ? -9.488 -5.307 3.680 1.00 95.62 102 LYS A N 1
ATOM 810 C CA . LYS A 1 102 ? -10.913 -5.614 3.866 1.00 95.62 102 LYS A CA 1
ATOM 811 C C . LYS A 1 102 ? -11.162 -6.147 5.266 1.00 95.62 102 LYS A C 1
ATOM 813 O O . LYS A 1 102 ? -10.318 -6.847 5.815 1.00 95.62 102 LYS A O 1
ATOM 818 N N . TYR A 1 103 ? -12.334 -5.874 5.827 1.00 96.31 103 TYR A N 1
ATOM 819 C CA . TYR A 1 103 ? -12.747 -6.470 7.092 1.00 96.31 103 TYR A CA 1
ATOM 820 C C . TYR A 1 103 ? -13.567 -7.736 6.841 1.00 96.31 103 TYR A C 1
ATOM 822 O O . TYR A 1 103 ? -14.626 -7.696 6.220 1.00 96.31 103 TYR A O 1
ATOM 830 N N . GLN A 1 104 ? -13.069 -8.880 7.301 1.00 94.56 104 GLN A N 1
ATOM 831 C CA . GLN A 1 104 ? -13.704 -10.184 7.125 1.00 94.56 104 GLN A CA 1
ATOM 832 C C . GLN A 1 104 ? -13.512 -11.016 8.387 1.00 94.56 104 GLN A C 1
ATOM 834 O O . GLN A 1 104 ? -12.423 -11.052 8.952 1.00 94.56 104 GLN A O 1
ATOM 839 N N . ASN A 1 105 ? -14.552 -11.725 8.836 1.00 93.56 105 ASN A N 1
ATOM 840 C CA . ASN A 1 105 ? -14.470 -12.608 10.009 1.00 93.56 105 ASN A CA 1
ATOM 841 C C . ASN A 1 105 ? -13.866 -11.921 11.248 1.00 93.56 105 ASN A C 1
ATOM 843 O O . ASN A 1 105 ? -13.029 -12.492 11.946 1.00 93.56 105 ASN A O 1
ATOM 847 N N . LYS A 1 106 ? -14.297 -10.681 11.505 1.00 92.94 106 LYS A N 1
ATOM 848 C CA . LYS A 1 106 ? -13.849 -9.831 12.619 1.00 92.94 106 LYS A CA 1
ATOM 849 C C . LYS A 1 106 ? -12.365 -9.421 12.596 1.00 92.94 106 LYS A C 1
ATOM 851 O O . LYS A 1 106 ? -11.827 -9.030 13.630 1.00 92.94 106 LYS A O 1
ATOM 856 N N . LYS A 1 107 ? -11.696 -9.496 11.443 1.00 95.88 107 LYS A N 1
ATOM 857 C CA . LYS A 1 107 ? -10.296 -9.080 11.270 1.00 95.88 107 LYS A CA 1
ATOM 858 C C . LYS A 1 107 ? -10.083 -8.358 9.944 1.00 95.88 107 LYS A C 1
ATOM 860 O O . LYS A 1 107 ? -10.830 -8.575 8.994 1.00 95.88 107 LYS A O 1
ATOM 865 N N . PHE A 1 108 ? -9.041 -7.539 9.869 1.00 97.62 108 PHE A N 1
ATOM 866 C CA . PHE A 1 108 ? -8.583 -6.993 8.597 1.00 97.62 108 PHE A CA 1
ATOM 867 C C . PHE A 1 108 ? -7.711 -8.014 7.864 1.00 97.62 108 PHE A C 1
ATOM 869 O O . PHE A 1 108 ? -6.884 -8.692 8.474 1.00 97.62 108 PHE A O 1
ATOM 876 N N . VAL A 1 109 ? -7.925 -8.145 6.560 1.00 96.31 109 VAL A N 1
ATOM 877 C CA . VAL A 1 109 ? -7.159 -9.009 5.657 1.00 96.31 109 VAL A CA 1
ATOM 878 C C . VAL A 1 109 ? -6.677 -8.185 4.470 1.00 96.31 109 VAL A C 1
ATOM 880 O O . VAL A 1 109 ? -7.431 -7.354 3.956 1.00 96.31 109 VAL A O 1
ATOM 883 N N . SER A 1 110 ? -5.425 -8.389 4.063 1.00 95.94 110 SER A N 1
ATOM 884 C CA . SER A 1 110 ? -4.871 -7.785 2.854 1.00 95.94 110 SER A CA 1
ATOM 885 C C . SER A 1 110 ? -5.252 -8.593 1.615 1.00 95.94 110 SER A C 1
ATOM 887 O O . SER A 1 110 ? -5.401 -9.815 1.649 1.00 95.94 110 SER A O 1
ATOM 889 N N . GLU A 1 111 ? -5.400 -7.887 0.503 1.00 96.12 111 GLU A N 1
ATOM 890 C CA . GLU A 1 111 ? -5.535 -8.447 -0.837 1.00 96.12 111 GLU A CA 1
ATOM 891 C C . GLU A 1 111 ? -4.630 -7.644 -1.768 1.00 96.12 111 GLU A C 1
ATOM 893 O O . GLU A 1 111 ? -4.618 -6.414 -1.697 1.00 96.12 111 GLU A O 1
ATOM 898 N N . LEU A 1 112 ? -3.872 -8.321 -2.633 1.00 96.50 112 LEU A N 1
ATOM 899 C CA . LEU A 1 112 ? -3.078 -7.640 -3.653 1.00 96.50 112 LEU A CA 1
ATOM 900 C C . LEU A 1 112 ? -3.999 -6.885 -4.610 1.00 96.50 112 LEU A C 1
ATOM 902 O O . LEU A 1 112 ? -4.982 -7.435 -5.107 1.00 96.50 112 LEU A O 1
ATOM 906 N N . LEU A 1 113 ? -3.652 -5.634 -4.890 1.00 96.94 113 LEU A N 1
ATOM 907 C CA . LEU A 1 113 ? -4.305 -4.872 -5.942 1.00 96.94 113 LEU A CA 1
ATOM 908 C C . LEU A 1 113 ? -3.896 -5.425 -7.308 1.00 96.94 113 LEU A C 1
ATOM 910 O O . LEU A 1 113 ? -2.724 -5.703 -7.577 1.00 96.94 113 LEU A O 1
ATOM 914 N N . THR A 1 114 ? -4.877 -5.554 -8.190 1.00 96.06 114 THR A N 1
ATOM 915 C CA . THR A 1 114 ? -4.654 -5.888 -9.596 1.00 96.06 114 THR A CA 1
ATOM 916 C C . THR A 1 114 ? -3.990 -4.723 -10.330 1.00 96.06 114 THR A C 1
ATOM 918 O O . THR A 1 114 ? -4.098 -3.562 -9.930 1.00 96.06 114 THR A O 1
ATOM 921 N N . GLN A 1 115 ? -3.349 -5.008 -11.467 1.00 95.06 115 GLN A N 1
ATOM 922 C CA . GLN A 1 115 ? -2.789 -3.959 -12.324 1.00 95.06 115 GLN A CA 1
ATOM 923 C C . GLN A 1 115 ? -3.852 -2.927 -12.737 1.00 95.06 115 GLN A C 1
ATOM 925 O O . GLN A 1 115 ? -3.549 -1.741 -12.800 1.00 95.06 115 GLN A O 1
ATOM 930 N N . GLU A 1 116 ? -5.090 -3.356 -12.999 1.00 95.62 116 GLU A N 1
ATOM 931 C CA . GLU A 1 116 ? -6.188 -2.457 -13.372 1.00 95.62 116 GLU A CA 1
ATOM 932 C C . GLU A 1 116 ? -6.572 -1.507 -12.235 1.00 95.62 116 GLU A C 1
ATOM 934 O O . GLU A 1 116 ? -6.792 -0.320 -12.473 1.00 95.62 116 GLU A O 1
ATOM 939 N N . GLU A 1 117 ? -6.628 -1.998 -10.995 1.00 95.75 117 GLU A N 1
ATOM 940 C CA . GLU A 1 117 ? -6.889 -1.154 -9.825 1.00 95.75 117 GLU A CA 1
ATOM 941 C C . GLU A 1 117 ? -5.736 -0.169 -9.587 1.00 95.75 117 GLU A C 1
ATOM 943 O O . GLU A 1 117 ? -5.977 1.022 -9.398 1.00 95.75 117 GLU A O 1
ATOM 948 N N . ILE A 1 118 ? -4.479 -0.615 -9.703 1.00 95.31 118 ILE A N 1
ATOM 949 C CA . ILE A 1 118 ? -3.305 0.269 -9.591 1.00 95.31 118 ILE A CA 1
ATOM 950 C C . ILE A 1 118 ? -3.306 1.320 -10.709 1.00 95.31 118 ILE A C 1
ATOM 952 O O . ILE A 1 118 ? -2.988 2.482 -10.467 1.00 95.31 118 ILE A O 1
ATOM 956 N N . GLN A 1 119 ? -3.712 0.953 -11.927 1.00 93.50 119 GLN A N 1
ATOM 957 C CA . GLN A 1 119 ? -3.802 1.892 -13.045 1.00 93.50 119 GLN A CA 1
ATOM 958 C C . GLN A 1 119 ? -4.846 2.988 -12.792 1.00 93.50 119 GLN A C 1
ATOM 960 O O . GLN A 1 119 ? -4.643 4.113 -13.241 1.00 93.50 119 GLN A O 1
ATOM 965 N N . LYS A 1 120 ? -5.928 2.699 -12.054 1.00 92.44 120 LYS A N 1
ATOM 966 C CA . LYS A 1 120 ? -6.905 3.719 -11.631 1.00 92.44 120 LYS A CA 1
ATOM 967 C C . LYS A 1 120 ? -6.320 4.689 -10.604 1.00 92.44 120 LYS A C 1
ATOM 969 O O . LYS A 1 120 ? -6.638 5.871 -10.664 1.00 92.44 120 LYS A O 1
ATOM 974 N N . LEU A 1 121 ? -5.450 4.205 -9.711 1.00 90.94 121 LEU A N 1
ATOM 975 C CA . LEU A 1 121 ? -4.734 5.041 -8.738 1.00 90.94 121 LEU A CA 1
ATOM 976 C C . LEU A 1 121 ? -3.672 5.930 -9.409 1.00 90.94 121 LEU A C 1
ATOM 978 O O . LEU A 1 121 ? -3.425 7.060 -9.000 1.00 90.94 121 LEU A O 1
ATOM 982 N N . TYR A 1 122 ? -3.045 5.431 -10.472 1.00 90.19 122 TYR A N 1
ATOM 983 C CA . TYR A 1 122 ? -1.973 6.129 -11.182 1.00 90.19 122 TYR A CA 1
ATOM 984 C C . TYR A 1 122 ? -2.278 6.229 -12.685 1.00 90.19 122 TYR A C 1
ATOM 986 O O . TYR A 1 122 ? -1.545 5.664 -13.501 1.00 90.19 122 TYR A O 1
ATOM 994 N N . PRO A 1 123 ? -3.337 6.955 -13.093 1.00 87.56 123 PRO A N 1
ATOM 995 C CA . PRO A 1 123 ? -3.841 6.942 -14.471 1.00 87.56 123 PRO A CA 1
ATOM 996 C C . PRO A 1 123 ? -2.836 7.476 -15.496 1.00 87.56 123 PRO A C 1
ATOM 998 O O . PRO A 1 123 ? -2.853 7.065 -16.652 1.00 87.56 123 PRO A O 1
ATOM 1001 N N . GLU A 1 124 ? -1.930 8.360 -15.075 1.00 86.88 124 GLU A N 1
ATOM 1002 C CA . GLU A 1 124 ? -0.900 8.951 -15.938 1.00 86.88 124 GLU A CA 1
ATOM 1003 C C . GLU A 1 124 ? 0.403 8.132 -15.998 1.00 86.88 124 GLU A C 1
ATOM 1005 O O . GLU A 1 124 ? 1.352 8.522 -16.685 1.00 86.88 124 GLU A O 1
ATOM 1010 N N . TYR A 1 125 ? 0.488 7.016 -15.266 1.00 89.62 125 TYR A N 1
ATOM 1011 C CA . TYR A 1 125 ? 1.688 6.186 -15.200 1.00 89.62 125 TYR A CA 1
ATOM 1012 C C . TYR A 1 125 ? 1.550 4.971 -16.108 1.00 89.62 125 TYR A C 1
ATOM 1014 O O . TYR A 1 125 ? 0.563 4.239 -16.058 1.00 89.62 125 TYR A O 1
ATOM 1022 N N . LYS A 1 126 ? 2.596 4.700 -16.889 1.00 90.56 126 LYS A N 1
ATOM 1023 C CA . LYS A 1 126 ? 2.779 3.402 -17.530 1.00 90.56 126 LYS A CA 1
ATOM 1024 C C . LYS A 1 126 ? 3.264 2.411 -16.478 1.00 90.56 126 LYS A C 1
ATOM 1026 O O . LYS A 1 126 ? 4.390 2.534 -15.989 1.00 90.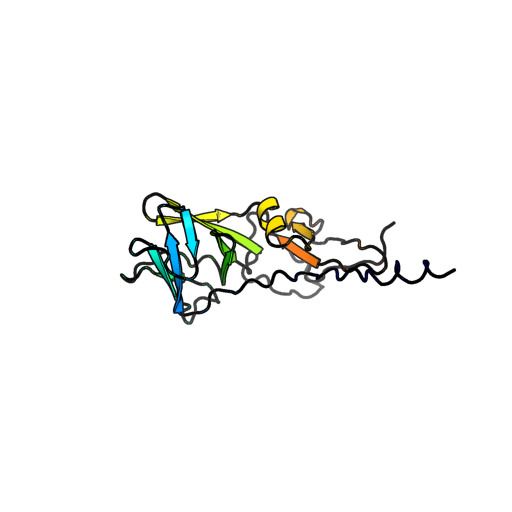56 126 LYS A O 1
ATOM 1031 N N . ILE A 1 127 ? 2.437 1.421 -16.165 1.00 93.12 127 ILE A N 1
ATOM 1032 C CA . ILE A 1 127 ? 2.859 0.304 -15.322 1.00 93.12 127 ILE A CA 1
ATOM 1033 C C . ILE A 1 127 ? 3.800 -0.593 -16.130 1.00 93.12 127 ILE A C 1
ATOM 1035 O O . ILE A 1 127 ? 3.491 -0.973 -17.259 1.00 93.12 127 ILE A O 1
ATOM 1039 N N . ILE A 1 128 ? 4.956 -0.894 -15.548 1.00 92.69 128 ILE A N 1
ATOM 1040 C CA . ILE A 1 128 ? 5.915 -1.879 -16.042 1.00 92.69 128 ILE A CA 1
ATOM 1041 C C . ILE A 1 128 ? 6.028 -2.956 -14.985 1.00 92.69 128 ILE A C 1
ATOM 1043 O O . ILE A 1 128 ? 6.314 -2.661 -13.825 1.00 92.69 128 ILE A O 1
ATOM 1047 N N . LYS A 1 129 ? 5.832 -4.203 -15.385 1.00 93.06 129 LYS A N 1
ATOM 1048 C CA . LYS A 1 129 ? 5.938 -5.332 -14.476 1.00 93.06 129 LYS A CA 1
ATOM 1049 C C . LYS A 1 129 ? 7.350 -5.895 -14.437 1.00 93.06 129 LYS A C 1
ATOM 1051 O O . LYS A 1 129 ? 8.067 -5.875 -15.436 1.00 93.06 129 LYS A O 1
ATOM 1056 N N . VAL A 1 130 ? 7.736 -6.447 -13.293 1.00 91.50 130 VAL A N 1
ATOM 1057 C CA . VAL A 1 130 ? 9.017 -7.154 -13.133 1.00 91.50 130 VAL A CA 1
ATOM 1058 C C . VAL A 1 130 ? 9.141 -8.303 -14.137 1.00 91.50 130 VAL A C 1
ATOM 1060 O O . VAL A 1 130 ? 10.201 -8.476 -14.736 1.00 91.50 130 VAL A O 1
ATOM 1063 N N . SER A 1 131 ? 8.056 -9.032 -14.406 1.00 92.31 131 SER A N 1
ATOM 1064 C CA . SER A 1 131 ? 8.050 -10.116 -15.399 1.00 92.31 131 SER A CA 1
ATOM 1065 C C . SER A 1 131 ? 8.317 -9.675 -16.849 1.00 92.31 131 SER A C 1
ATOM 1067 O O . SER A 1 131 ? 8.611 -10.516 -17.698 1.00 92.31 131 SER A O 1
ATOM 1069 N N . GLU A 1 132 ? 8.237 -8.375 -17.164 1.00 91.56 132 GLU A N 1
ATOM 1070 C CA . GLU A 1 132 ? 8.522 -7.848 -18.507 1.00 91.56 132 GLU A CA 1
ATOM 1071 C C . GLU A 1 132 ? 10.023 -7.687 -18.787 1.00 91.56 132 GLU A C 1
ATOM 1073 O O . GLU A 1 132 ? 10.420 -7.508 -19.944 1.00 91.56 132 GLU A O 1
ATOM 1078 N N . PHE A 1 133 ? 10.865 -7.755 -17.753 1.00 89.25 133 PHE A N 1
ATOM 1079 C CA . PHE A 1 133 ? 12.310 -7.642 -17.899 1.00 89.25 133 PHE A CA 1
ATOM 1080 C C . PHE A 1 133 ? 12.867 -8.873 -18.618 1.00 89.25 133 PHE A C 1
ATOM 1082 O O . PHE A 1 133 ? 12.564 -10.019 -18.289 1.00 89.25 133 PHE A O 1
ATOM 1089 N N . LYS A 1 134 ? 13.730 -8.635 -19.607 1.00 85.94 134 LYS A N 1
ATOM 1090 C CA . LYS A 1 134 ? 14.435 -9.685 -20.350 1.00 85.94 134 LYS A CA 1
ATOM 1091 C C . LYS A 1 134 ? 15.921 -9.507 -20.119 1.00 85.94 134 LYS A C 1
ATOM 1093 O O . LYS A 1 134 ? 16.447 -8.423 -20.346 1.00 85.94 134 LYS A O 1
ATOM 1098 N N . ASN A 1 135 ? 16.597 -10.558 -19.660 1.00 83.94 135 ASN A N 1
ATOM 1099 C CA . ASN A 1 135 ? 18.005 -10.482 -19.248 1.00 83.94 135 ASN A CA 1
ATOM 1100 C C . ASN A 1 135 ? 18.257 -9.351 -18.230 1.00 83.94 135 ASN A C 1
ATOM 1102 O O . ASN A 1 135 ? 19.278 -8.663 -18.284 1.00 83.94 135 ASN A O 1
ATOM 1106 N N . ASN A 1 136 ? 17.298 -9.156 -17.318 1.00 80.06 136 ASN A N 1
ATOM 1107 C CA . ASN A 1 136 ? 17.322 -8.154 -16.248 1.00 80.06 136 ASN A CA 1
ATOM 1108 C C . ASN A 1 136 ? 17.335 -6.705 -16.761 1.00 80.06 136 ASN A C 1
ATOM 1110 O O . ASN A 1 136 ? 17.682 -5.777 -16.032 1.00 80.06 136 ASN A O 1
ATOM 1114 N N . GLU A 1 137 ? 16.920 -6.504 -18.012 1.00 82.44 137 GLU A N 1
ATOM 1115 C CA . GLU A 1 137 ? 16.822 -5.214 -18.682 1.00 82.44 137 GLU A CA 1
ATOM 1116 C C . GLU A 1 137 ? 15.425 -4.985 -19.252 1.00 82.44 137 GLU A C 1
ATOM 1118 O O . GLU A 1 137 ? 14.706 -5.915 -19.625 1.00 82.44 137 GLU A O 1
ATOM 1123 N N . ILE A 1 138 ? 15.066 -3.710 -19.374 1.00 87.94 138 ILE A N 1
ATOM 1124 C CA . ILE A 1 138 ? 13.895 -3.280 -20.123 1.00 87.94 138 ILE A CA 1
ATOM 1125 C C . ILE A 1 138 ? 14.222 -2.019 -20.918 1.00 87.94 138 ILE A C 1
ATOM 1127 O O . ILE A 1 138 ? 14.986 -1.162 -20.476 1.00 87.94 138 ILE A O 1
ATOM 1131 N N . THR A 1 139 ? 13.635 -1.908 -22.108 1.00 84.94 139 THR A N 1
ATOM 1132 C CA . THR A 1 139 ? 13.711 -0.702 -22.937 1.00 84.94 139 THR A CA 1
ATOM 1133 C C . THR A 1 139 ? 12.359 -0.017 -22.948 1.00 84.94 139 THR A C 1
ATOM 1135 O O . THR A 1 139 ? 11.344 -0.628 -23.287 1.00 84.94 139 THR A O 1
ATOM 1138 N N . ILE A 1 140 ? 12.349 1.270 -22.607 1.00 83.38 140 ILE A N 1
ATOM 1139 C CA . ILE A 1 140 ? 11.134 2.077 -22.612 1.00 83.38 140 ILE A CA 1
ATOM 1140 C C . ILE A 1 140 ? 11.213 3.072 -23.766 1.00 83.38 140 ILE A C 1
ATOM 1142 O O . ILE A 1 140 ? 12.057 3.969 -23.774 1.00 83.38 140 ILE A O 1
ATOM 1146 N N . ASN A 1 141 ? 10.316 2.905 -24.737 1.00 81.06 141 ASN A N 1
ATOM 1147 C CA . ASN A 1 141 ? 10.176 3.815 -25.869 1.00 81.06 141 ASN A CA 1
ATOM 1148 C C . ASN A 1 141 ? 9.213 4.945 -25.500 1.00 81.06 141 ASN A C 1
ATOM 1150 O O . ASN A 1 141 ? 8.102 4.687 -25.032 1.00 81.06 141 ASN A O 1
ATOM 1154 N N . LYS A 1 142 ? 9.625 6.191 -25.741 1.00 79.94 142 LYS A N 1
ATOM 1155 C CA . LYS A 1 142 ? 8.780 7.382 -25.595 1.00 79.94 142 LYS A CA 1
ATOM 1156 C C . LYS A 1 142 ? 8.748 8.169 -26.901 1.00 79.94 142 LYS A C 1
ATOM 1158 O O . LYS A 1 142 ? 9.740 8.188 -27.633 1.00 79.94 142 LYS A O 1
ATOM 1163 N N . LYS A 1 143 ? 7.644 8.864 -27.175 1.00 78.00 143 LYS A N 1
ATOM 1164 C CA . LYS A 1 143 ? 7.570 9.756 -28.336 1.00 78.00 143 LYS A CA 1
ATOM 1165 C C . LYS A 1 143 ? 8.444 11.000 -28.140 1.00 78.00 143 LYS A C 1
ATOM 1167 O O . LYS A 1 143 ? 8.885 11.338 -27.031 1.00 78.00 143 LYS A O 1
ATOM 1172 N N . PHE A 1 144 ? 8.726 11.680 -29.248 1.00 74.38 144 PHE A N 1
ATOM 1173 C CA . PHE A 1 144 ? 9.477 12.933 -29.246 1.00 74.38 144 PHE A CA 1
ATOM 1174 C C . PHE A 1 144 ? 8.699 14.016 -28.479 1.00 74.38 144 PHE A C 1
ATOM 1176 O O . PHE A 1 144 ? 7.486 14.109 -28.617 1.00 74.38 144 PHE A O 1
ATOM 1183 N N . PHE A 1 145 ? 9.391 14.776 -27.624 1.00 75.19 145 PHE A N 1
ATOM 1184 C CA . PHE A 1 145 ? 8.829 15.756 -26.672 1.00 75.19 145 PHE A CA 1
ATOM 1185 C C . PHE A 1 145 ? 7.808 15.254 -25.634 1.00 75.19 145 PHE A C 1
ATOM 1187 O O . PHE A 1 145 ? 7.436 16.023 -24.751 1.00 75.19 145 PHE A O 1
ATOM 1194 N N . GLU A 1 146 ? 7.421 13.978 -25.642 1.00 78.75 146 GLU A N 1
ATOM 1195 C CA . GLU A 1 146 ? 6.560 13.427 -24.594 1.00 78.75 146 GLU A CA 1
ATOM 1196 C C . GLU A 1 146 ? 7.373 13.013 -23.359 1.00 78.75 146 GLU A C 1
ATOM 1198 O O . GLU A 1 146 ? 8.482 12.456 -23.451 1.00 78.75 146 GLU A O 1
ATOM 1203 N N . LYS A 1 147 ? 6.801 13.305 -22.188 1.00 79.88 147 LYS A N 1
ATOM 1204 C CA . LYS A 1 147 ? 7.218 12.746 -20.902 1.00 79.88 147 LYS A CA 1
ATOM 1205 C C . LYS A 1 147 ? 6.456 11.446 -20.680 1.00 79.88 147 LYS A C 1
ATOM 1207 O O . LYS A 1 147 ? 5.294 11.340 -21.053 1.00 79.88 147 LYS A O 1
ATOM 1212 N N . ILE A 1 148 ? 7.115 10.481 -20.055 1.00 83.75 148 ILE A N 1
ATOM 1213 C CA . ILE A 1 148 ? 6.478 9.253 -19.593 1.00 83.75 148 ILE A CA 1
ATOM 1214 C C . ILE A 1 148 ? 6.742 9.115 -18.098 1.00 83.75 148 ILE A C 1
ATOM 1216 O O . ILE A 1 148 ? 7.885 9.236 -17.658 1.00 83.75 148 ILE A O 1
ATOM 1220 N N . ASN A 1 149 ? 5.684 8.880 -17.331 1.00 85.19 149 ASN A N 1
ATOM 1221 C CA . ASN A 1 149 ? 5.787 8.484 -15.935 1.00 85.19 149 ASN A CA 1
ATOM 1222 C C . ASN A 1 149 ? 5.679 6.963 -15.886 1.00 85.19 149 ASN A C 1
ATOM 1224 O O . ASN A 1 149 ? 4.853 6.377 -16.585 1.00 85.19 149 ASN A O 1
ATOM 1228 N N . VAL A 1 150 ? 6.541 6.318 -15.110 1.00 88.38 150 VAL A N 1
ATOM 1229 C CA . VAL A 1 150 ? 6.620 4.858 -15.046 1.00 88.38 150 VAL A CA 1
ATOM 1230 C C . VAL A 1 150 ? 6.452 4.425 -13.605 1.00 88.38 150 VAL A C 1
ATOM 1232 O O . VAL A 1 150 ? 7.086 4.987 -12.713 1.00 88.38 150 VAL A O 1
ATOM 1235 N N . LEU A 1 151 ? 5.600 3.427 -13.397 1.00 90.00 151 LEU A N 1
ATOM 1236 C CA . LEU A 1 151 ? 5.428 2.748 -12.120 1.00 90.00 151 LEU A CA 1
ATOM 1237 C C . LEU A 1 151 ? 5.908 1.310 -12.294 1.00 90.00 151 LEU A C 1
ATOM 1239 O O . LEU A 1 151 ? 5.403 0.587 -13.149 1.00 90.00 151 LEU A O 1
ATOM 1243 N N . LEU A 1 152 ? 6.901 0.907 -11.507 1.00 90.94 152 LEU A N 1
ATOM 1244 C CA . LEU A 1 152 ? 7.381 -0.469 -11.491 1.00 90.94 152 LEU A CA 1
ATOM 1245 C C . LEU A 1 152 ? 6.520 -1.293 -10.526 1.00 90.94 152 LEU A C 1
ATOM 1247 O O . LEU A 1 152 ? 6.349 -0.900 -9.373 1.00 90.94 152 LEU A O 1
ATOM 1251 N N . LEU A 1 153 ? 5.990 -2.417 -11.002 1.00 93.56 153 LEU A N 1
ATOM 1252 C CA . LEU A 1 153 ? 5.107 -3.310 -10.254 1.00 93.56 153 LEU A CA 1
ATOM 1253 C C . LEU A 1 153 ? 5.716 -4.711 -10.180 1.00 93.56 153 LEU A C 1
ATOM 1255 O O . LEU A 1 153 ? 6.034 -5.310 -11.208 1.00 93.56 153 LEU A O 1
ATOM 1259 N N . ASN A 1 154 ? 5.843 -5.262 -8.977 1.00 93.38 154 ASN A N 1
ATOM 1260 C CA . ASN A 1 154 ? 6.260 -6.649 -8.806 1.00 93.38 154 ASN A CA 1
ATOM 1261 C C . ASN A 1 154 ? 5.059 -7.593 -8.907 1.00 93.38 154 ASN A C 1
ATOM 1263 O O . ASN A 1 154 ? 4.319 -7.789 -7.944 1.00 93.38 154 ASN A O 1
ATOM 1267 N N . ASP A 1 155 ? 4.898 -8.202 -10.078 1.00 93.31 155 ASP A N 1
ATOM 1268 C CA . ASP A 1 155 ? 3.891 -9.226 -10.361 1.00 93.31 155 ASP A CA 1
ATOM 1269 C C . ASP A 1 155 ? 4.408 -10.658 -10.140 1.00 93.31 155 ASP A C 1
ATOM 1271 O O . ASP A 1 155 ? 3.826 -11.617 -10.642 1.00 93.31 155 ASP A O 1
ATOM 1275 N N . THR A 1 156 ? 5.513 -10.807 -9.406 1.00 90.31 156 THR A N 1
ATOM 1276 C CA . THR A 1 156 ? 6.168 -12.091 -9.149 1.00 90.31 156 THR A CA 1
ATOM 1277 C C . THR A 1 156 ? 6.221 -12.411 -7.648 1.00 90.31 156 THR A C 1
ATOM 1279 O O . THR A 1 156 ? 5.911 -11.582 -6.785 1.00 90.31 156 THR A O 1
ATOM 1282 N N . GLU A 1 157 ? 6.651 -13.631 -7.323 1.00 87.94 157 GLU A N 1
ATOM 1283 C CA . GLU A 1 157 ? 6.944 -14.055 -5.945 1.00 87.94 157 GLU A CA 1
ATOM 1284 C C . GLU A 1 157 ? 8.339 -13.622 -5.462 1.00 87.94 157 GLU A C 1
ATOM 1286 O O . GLU A 1 157 ? 8.726 -13.911 -4.332 1.00 87.94 157 GLU A O 1
ATOM 1291 N N . GLN A 1 158 ? 9.123 -12.947 -6.309 1.00 83.75 158 GLN A N 1
ATOM 1292 C CA . GLN A 1 158 ? 10.467 -12.510 -5.944 1.00 83.75 158 GLN A CA 1
ATOM 1293 C C . GLN A 1 158 ? 10.403 -11.382 -4.920 1.00 83.75 158 GLN A C 1
ATOM 1295 O O . GLN A 1 158 ? 9.553 -10.495 -5.019 1.00 83.75 158 GLN A O 1
ATOM 1300 N N . SER A 1 159 ? 11.339 -11.412 -3.969 1.00 82.38 159 SER A N 1
ATOM 1301 C CA . SER A 1 159 ? 11.497 -10.353 -2.982 1.00 82.38 159 SER A CA 1
ATOM 1302 C C . SER A 1 159 ? 12.579 -9.365 -3.399 1.00 82.38 159 SER A C 1
ATOM 1304 O O . SER A 1 159 ? 13.691 -9.758 -3.763 1.00 82.38 159 SER A O 1
ATOM 1306 N N . PHE A 1 160 ? 12.258 -8.076 -3.305 1.00 79.44 160 PHE A N 1
ATOM 1307 C CA . PHE A 1 160 ? 13.198 -6.975 -3.553 1.00 79.44 160 PHE A CA 1
ATOM 1308 C C . PHE A 1 160 ? 13.678 -6.311 -2.253 1.00 79.44 160 PHE A C 1
ATOM 1310 O O . PHE A 1 160 ? 14.446 -5.341 -2.280 1.00 79.44 160 PHE A O 1
ATOM 1317 N N . TYR A 1 161 ? 13.300 -6.869 -1.099 1.00 71.69 161 TYR A N 1
ATOM 1318 C CA . TYR A 1 161 ? 13.779 -6.433 0.205 1.00 71.69 161 TYR A CA 1
ATOM 1319 C C . TYR A 1 161 ? 15.314 -6.500 0.270 1.00 71.69 161 TYR A C 1
ATOM 1321 O O . TYR A 1 161 ? 15.923 -7.556 0.103 1.00 71.69 161 TYR A O 1
ATOM 1329 N N . LYS A 1 162 ? 15.952 -5.347 0.522 1.00 65.44 162 LYS A N 1
ATOM 1330 C CA . LYS A 1 162 ? 17.419 -5.149 0.516 1.00 65.44 162 LYS A CA 1
ATOM 1331 C C . LYS A 1 162 ? 18.103 -5.350 -0.837 1.00 65.44 162 LYS A C 1
ATOM 1333 O O . LYS A 1 162 ? 19.319 -5.563 -0.869 1.00 65.44 162 LYS A O 1
ATOM 1338 N N . TYR A 1 163 ? 17.373 -5.243 -1.945 1.00 66.56 163 TYR A N 1
ATOM 1339 C CA . TYR A 1 163 ? 18.010 -5.179 -3.251 1.00 66.56 163 TYR A CA 1
ATOM 1340 C C . TYR A 1 163 ? 19.005 -4.011 -3.281 1.00 66.56 163 TYR A C 1
ATOM 1342 O O . TYR A 1 163 ? 18.628 -2.843 -3.181 1.00 66.56 163 TYR A O 1
ATOM 1350 N N . SER A 1 164 ? 20.296 -4.335 -3.333 1.00 57.62 164 SER A N 1
ATOM 1351 C CA . SER A 1 164 ? 21.383 -3.368 -3.226 1.00 57.62 164 SER A CA 1
ATOM 1352 C C . SER A 1 164 ? 22.062 -3.169 -4.573 1.00 57.62 164 SER A C 1
ATOM 1354 O O . SER A 1 164 ? 22.207 -4.096 -5.373 1.00 57.62 164 SER A O 1
ATOM 1356 N N . TYR A 1 165 ? 22.486 -1.931 -4.828 1.00 60.34 165 TYR A N 1
ATOM 1357 C CA . TYR A 1 165 ? 23.264 -1.584 -6.010 1.00 60.34 165 TYR A CA 1
ATOM 1358 C C . TYR A 1 165 ? 24.579 -2.366 -5.996 1.00 60.34 165 TYR A C 1
ATOM 1360 O O . TYR A 1 165 ? 25.435 -2.148 -5.138 1.00 60.34 165 TYR A O 1
ATOM 1368 N N . LYS A 1 166 ? 24.735 -3.288 -6.949 1.00 62.53 166 LYS A N 1
ATOM 1369 C CA . LYS A 1 166 ? 25.992 -4.003 -7.181 1.00 62.53 166 LYS A CA 1
ATOM 1370 C C . LYS A 1 166 ? 26.812 -3.273 -8.261 1.00 62.53 166 LYS A C 1
ATOM 1372 O O . LYS A 1 166 ? 26.216 -2.627 -9.127 1.00 62.53 166 LYS A O 1
ATOM 1377 N N . PRO A 1 167 ? 28.159 -3.345 -8.232 1.00 66.75 167 PRO A N 1
ATOM 1378 C CA . PRO A 1 167 ? 29.005 -2.794 -9.293 1.00 66.75 167 PRO A CA 1
ATOM 1379 C C . PRO A 1 167 ? 28.612 -3.333 -10.674 1.00 66.75 167 PRO A C 1
ATOM 1381 O O . PRO A 1 167 ? 28.148 -4.465 -10.774 1.00 66.75 167 PRO A O 1
ATOM 1384 N N . ALA A 1 168 ? 28.871 -2.574 -11.745 1.00 62.00 168 ALA A N 1
ATOM 1385 C CA . ALA A 1 168 ? 28.514 -2.965 -13.118 1.00 62.00 168 ALA A CA 1
ATOM 1386 C C . ALA A 1 168 ? 29.122 -4.309 -13.575 1.00 62.00 168 ALA A C 1
ATOM 1388 O O . ALA A 1 168 ? 28.600 -4.943 -14.487 1.00 62.00 168 ALA A O 1
ATOM 1389 N N . SER A 1 169 ? 30.210 -4.752 -12.936 1.00 71.31 169 SER A N 1
ATOM 1390 C CA . SER A 1 169 ? 30.838 -6.058 -13.165 1.00 71.31 169 SER A CA 1
ATOM 1391 C C . SER A 1 169 ? 30.030 -7.242 -12.627 1.00 71.31 169 SER A C 1
ATOM 1393 O O . SER A 1 169 ? 30.292 -8.380 -13.007 1.00 71.31 169 SER A O 1
ATOM 1395 N N . VAL A 1 170 ? 29.059 -6.998 -11.746 1.00 68.81 170 VAL A N 1
ATOM 1396 C CA . VAL A 1 170 ? 28.185 -8.024 -11.184 1.00 68.81 170 VAL A CA 1
ATOM 1397 C C . VAL A 1 170 ? 26.831 -7.906 -11.860 1.00 68.81 170 VAL A C 1
ATOM 1399 O O . VAL A 1 170 ? 26.106 -6.940 -11.632 1.00 68.81 170 VAL A O 1
ATOM 1402 N N . ASN A 1 171 ? 26.477 -8.894 -12.682 1.00 66.94 171 ASN A N 1
ATOM 1403 C CA . ASN A 1 171 ? 25.155 -8.923 -13.290 1.00 66.94 171 ASN A CA 1
ATOM 1404 C C . ASN A 1 171 ? 24.110 -9.178 -12.188 1.00 66.94 171 ASN A C 1
ATOM 1406 O O . ASN A 1 171 ? 24.181 -10.220 -11.527 1.00 66.94 171 ASN A O 1
ATOM 1410 N N . PRO A 1 172 ? 23.179 -8.245 -11.932 1.00 68.06 172 PRO A N 1
ATOM 1411 C CA . PRO A 1 172 ? 22.106 -8.485 -10.983 1.00 68.06 172 PRO A CA 1
ATOM 1412 C C . PRO A 1 172 ? 21.235 -9.653 -11.431 1.00 68.06 172 PRO A C 1
ATOM 1414 O O . PRO A 1 172 ? 21.147 -9.925 -12.623 1.00 68.06 172 PRO A O 1
ATOM 1417 N N . GLU A 1 173 ? 20.565 -10.301 -10.483 1.00 70.19 173 GLU A N 1
ATOM 1418 C CA . GLU A 1 173 ? 19.729 -11.473 -10.757 1.00 70.19 173 GLU A CA 1
ATOM 1419 C C . GLU A 1 173 ? 18.350 -11.103 -11.319 1.00 70.19 173 GLU A C 1
ATOM 1421 O O . GLU A 1 173 ? 17.824 -11.856 -12.130 1.00 70.19 173 GLU A O 1
ATOM 1426 N N . TYR A 1 174 ? 17.812 -9.930 -10.954 1.00 71.25 174 TYR A N 1
ATOM 1427 C CA . TYR A 1 174 ? 16.414 -9.572 -11.229 1.00 71.25 174 TYR A CA 1
ATOM 1428 C C . TYR A 1 174 ? 16.261 -8.286 -12.055 1.00 71.25 174 TYR A C 1
A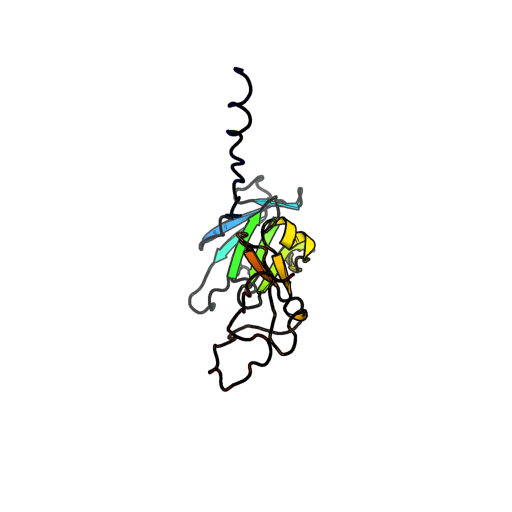TOM 1430 O O . TYR A 1 174 ? 15.672 -8.299 -13.130 1.00 71.25 174 TYR A O 1
ATOM 1438 N N . ILE A 1 175 ? 16.810 -7.158 -11.588 1.00 71.25 175 ILE A N 1
ATOM 1439 C CA . ILE A 1 175 ? 16.622 -5.843 -12.230 1.00 71.25 175 ILE A CA 1
ATOM 1440 C C . ILE A 1 175 ? 17.953 -5.094 -12.292 1.00 71.25 175 ILE A C 1
ATOM 1442 O O . ILE A 1 175 ? 18.603 -4.883 -11.262 1.00 71.25 175 ILE A O 1
ATOM 1446 N N . LYS A 1 176 ? 18.385 -4.653 -13.478 1.00 68.25 176 LYS A N 1
ATOM 1447 C CA . LYS A 1 176 ? 19.548 -3.763 -13.563 1.00 68.25 176 LYS A CA 1
ATOM 1448 C C . LYS A 1 176 ? 19.253 -2.411 -12.907 1.00 68.25 176 LYS A C 1
ATOM 1450 O O . LYS A 1 176 ? 18.175 -1.859 -13.100 1.00 68.25 176 LYS A O 1
ATOM 1455 N N . PRO A 1 177 ? 20.222 -1.835 -12.172 1.00 59.06 177 PRO A N 1
ATOM 1456 C CA . PRO A 1 177 ? 20.034 -0.567 -11.467 1.00 59.06 177 PRO A CA 1
ATOM 1457 C C . PRO A 1 177 ? 19.823 0.643 -12.391 1.00 59.06 177 PRO A C 1
ATOM 1459 O O . PRO A 1 177 ? 19.483 1.722 -11.912 1.00 59.06 177 PRO A O 1
ATOM 1462 N N . PHE A 1 178 ? 20.032 0.487 -13.700 1.00 58.94 178 PHE A N 1
ATOM 1463 C CA . PHE A 1 178 ? 19.897 1.553 -14.684 1.00 58.94 178 PHE A CA 1
ATOM 1464 C C . PHE A 1 178 ? 18.696 1.287 -15.596 1.00 58.94 178 PHE A C 1
ATOM 1466 O O . PHE A 1 178 ? 18.659 0.288 -16.311 1.00 58.94 178 PHE A O 1
ATOM 1473 N N . ILE A 1 179 ? 17.724 2.204 -15.591 1.00 64.50 179 ILE A N 1
ATOM 1474 C CA . ILE A 1 179 ? 16.629 2.222 -16.567 1.00 64.50 179 ILE A CA 1
ATOM 1475 C C . ILE A 1 179 ? 17.125 2.957 -17.811 1.00 64.50 179 ILE A C 1
ATOM 1477 O O . ILE A 1 179 ? 17.421 4.153 -17.765 1.00 64.50 179 ILE A O 1
ATOM 1481 N N . HIS A 1 180 ? 17.198 2.250 -18.937 1.00 60.97 180 HIS A N 1
ATOM 1482 C CA . HIS A 1 180 ? 17.559 2.854 -20.212 1.00 60.97 180 HIS A CA 1
ATOM 1483 C C . HIS A 1 180 ? 16.326 3.481 -20.871 1.00 60.97 180 HIS A C 1
ATOM 1485 O O . HIS A 1 180 ? 15.430 2.793 -21.363 1.00 60.97 180 HIS A O 1
ATOM 1491 N N . ILE A 1 181 ? 16.300 4.813 -20.903 1.00 63.16 181 ILE A N 1
ATOM 1492 C CA . ILE A 1 181 ? 15.319 5.586 -21.668 1.00 63.16 181 ILE A CA 1
ATOM 1493 C C . ILE A 1 181 ? 15.967 5.932 -23.008 1.00 63.16 181 ILE A C 1
ATOM 1495 O O . ILE A 1 181 ? 16.874 6.763 -23.066 1.00 63.16 181 ILE A O 1
ATOM 1499 N N . SER A 1 182 ? 15.527 5.283 -24.086 1.00 54.16 182 SER A N 1
ATOM 1500 C CA . SER A 1 182 ? 16.054 5.559 -25.427 1.00 54.16 182 SER A CA 1
ATOM 1501 C C . SER A 1 182 ? 15.187 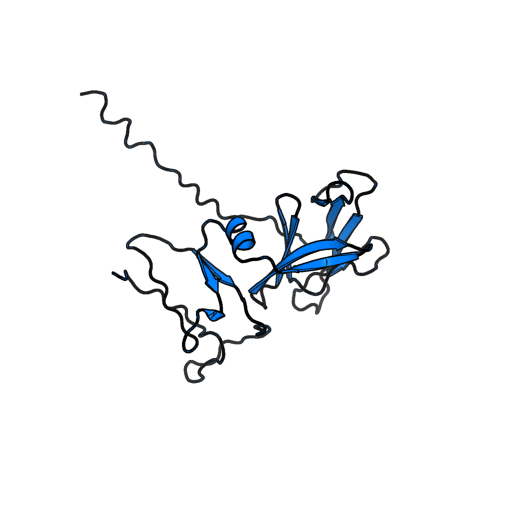6.581 -26.180 1.00 54.16 182 SER A C 1
ATOM 1503 O O . SER A 1 182 ? 13.975 6.679 -25.981 1.00 54.16 182 SER A O 1
ATOM 1505 N N . HIS A 1 183 ? 15.850 7.408 -26.994 1.00 54.94 183 HIS A N 1
ATOM 1506 C CA . HIS A 1 183 ? 15.253 8.396 -27.904 1.00 54.94 183 HIS A CA 1
ATOM 1507 C C . HIS A 1 183 ? 14.479 7.697 -29.048 1.00 54.94 183 HIS A C 1
ATOM 1509 O O . HIS A 1 183 ? 14.665 6.499 -29.242 1.00 54.94 183 HIS A O 1
ATOM 1515 N N . PRO A 1 184 ? 13.573 8.405 -29.754 1.00 48.38 184 PRO A N 1
ATOM 1516 C CA . PRO A 1 184 ? 12.295 7.874 -30.233 1.00 48.38 184 PRO A CA 1
ATOM 1517 C C . PRO A 1 184 ? 12.434 6.542 -30.979 1.00 48.38 184 PRO A C 1
ATOM 1519 O O . PRO A 1 184 ? 13.101 6.458 -32.010 1.00 48.38 184 PRO A O 1
ATOM 1522 N N . GLY A 1 185 ? 11.769 5.509 -30.459 1.00 52.12 185 GLY A N 1
ATOM 1523 C CA . GLY A 1 185 ? 11.503 4.291 -31.217 1.00 52.12 185 GLY A CA 1
ATOM 1524 C C . GLY A 1 185 ? 10.488 4.591 -32.322 1.00 52.12 185 GLY A C 1
ATOM 1525 O O . GLY A 1 185 ? 9.543 5.343 -32.082 1.00 52.12 185 GLY A O 1
ATOM 1526 N N . LYS A 1 186 ? 10.742 4.055 -33.521 1.00 42.59 186 LYS A N 1
ATOM 1527 C CA . LYS A 1 186 ? 9.880 4.164 -34.710 1.00 42.59 186 LYS A CA 1
ATOM 1528 C C . LYS A 1 186 ? 8.434 3.761 -34.440 1.00 42.59 186 LYS A C 1
ATOM 1530 O O . LYS A 1 186 ? 8.234 2.794 -33.673 1.00 42.59 186 LYS A O 1
#

Radius of gyration: 21.21 Å; chains: 1; bounding box: 53×53×63 Å

Sequence (186 aa):
MKNLVIALMAVLISISAASAYNYITEKQTIFYNPQKSIWTLMPETEDDIQITNKSFIGSGGFCEYYYQDGKLAIGPEINIGFVHDGEFIGINSQELKFYKYKYQNKKFVSELLTQEEIQKLYPEYKIIKVSEFKNNEITINKKFFEKINVLLLNDTEQSFYKYSYKPASVNPEYIKPFIHISHPGK

Foldseek 3Di:
DPPDPVVVPPPPPPVPPPLDFDWQDAQQKKWADPVVQFIDSDDPDPPTFIWTWHDDDPLPQFIWIAGPVGHTQDDSPANIWGGDPRWIWGHNPQQQWIWTWGQDPNGIDIDTDDPVRVCVSVVQADEDELVQDDLQADEDADAPPDDHHYRYHYPDPDGNHPVDQDPPVDRDPGHHPDHDHDYHDD